Protein AF-A0A937X2Z5-F1 (afdb_monomer)

pLDDT: mean 74.49, std 19.45, range [26.5, 96.62]

Sequence (281 aa):
MKIESTHIGTYRVRYMNPPSPSRPSTETPSAAPFSRVLQNEVRTPEPLKFSVHAQKRLASRDIDLSDHEMTQLNHAVEKAAAKGVRDALVLLTAIQRRRERPAGDFRSFMSVPLKHEDILIGVMNLAHSRPGAFTPATLKQVEDIMEPLVSLIMSLRHSRGERAVSASRETTALAEERLKAVRQTIVSLNREINNPLSVVILGADLLLQLQHGLDPPTRQQIETIKANAERIAHFLKRLSRIRTVAVKDYIPGVIEMLDVENSITGDVSLPLGTGKTDRGF

Structure (mmCIF, N/CA/C/O backbone):
data_AF-A0A937X2Z5-F1
#
_entry.id   AF-A0A937X2Z5-F1
#
loop_
_atom_site.group_PDB
_atom_site.id
_atom_site.type_symbol
_atom_site.label_atom_id
_atom_site.label_alt_id
_atom_site.label_comp_id
_atom_site.label_asym_id
_atom_site.label_entity_id
_atom_site.label_seq_id
_atom_site.pdbx_PDB_ins_code
_atom_site.Cartn_x
_atom_site.Cartn_y
_atom_site.Cartn_z
_atom_site.occupancy
_atom_site.B_iso_or_equiv
_atom_site.auth_seq_id
_atom_site.auth_comp_id
_atom_site.auth_asym_id
_atom_site.auth_atom_id
_atom_site.pdbx_PDB_model_num
ATOM 1 N N . MET A 1 1 ? 102.900 2.898 37.734 1.00 36.16 1 MET A N 1
ATOM 2 C CA . MET A 1 1 ? 104.265 2.610 37.255 1.00 36.16 1 MET A CA 1
ATOM 3 C C . MET A 1 1 ? 104.165 2.268 35.776 1.00 36.16 1 MET A C 1
ATOM 5 O O . MET A 1 1 ? 103.544 1.271 35.443 1.00 36.16 1 MET A O 1
ATOM 9 N N . LYS A 1 2 ? 104.626 3.201 34.928 1.00 26.50 2 LYS A N 1
ATOM 10 C CA . LYS A 1 2 ? 105.432 3.020 33.700 1.00 26.50 2 LYS A CA 1
ATOM 11 C C . LYS A 1 2 ? 105.809 1.530 33.446 1.00 26.50 2 LYS A C 1
ATOM 13 O O . LYS A 1 2 ? 106.178 0.859 34.398 1.00 26.50 2 LYS A O 1
ATOM 18 N N . ILE A 1 3 ? 105.841 0.937 32.256 1.00 29.50 3 ILE A N 1
ATOM 19 C CA . ILE A 1 3 ? 106.235 1.401 30.921 1.00 29.50 3 ILE A CA 1
ATOM 20 C C . ILE A 1 3 ? 105.765 0.321 29.935 1.00 29.50 3 ILE A C 1
ATOM 22 O O . ILE A 1 3 ? 105.719 -0.861 30.271 1.00 29.50 3 ILE A O 1
ATOM 26 N N . GLU A 1 4 ? 105.474 0.762 28.720 1.00 33.94 4 GLU A N 1
ATOM 27 C CA . GLU A 1 4 ? 105.527 0.008 27.470 1.00 33.94 4 GLU A CA 1
ATOM 28 C C . GLU A 1 4 ? 106.724 -0.958 27.374 1.00 33.94 4 GLU A C 1
ATOM 30 O O . GLU A 1 4 ? 107.818 -0.660 27.855 1.00 33.94 4 GLU A O 1
ATOM 35 N N . SER A 1 5 ? 106.559 -2.053 26.627 1.00 31.17 5 SER A N 1
ATOM 36 C CA . SER A 1 5 ? 107.644 -2.530 25.767 1.00 31.17 5 SER A CA 1
ATOM 37 C C . SER A 1 5 ? 107.115 -3.367 24.602 1.00 31.17 5 SER A C 1
ATOM 39 O O . SER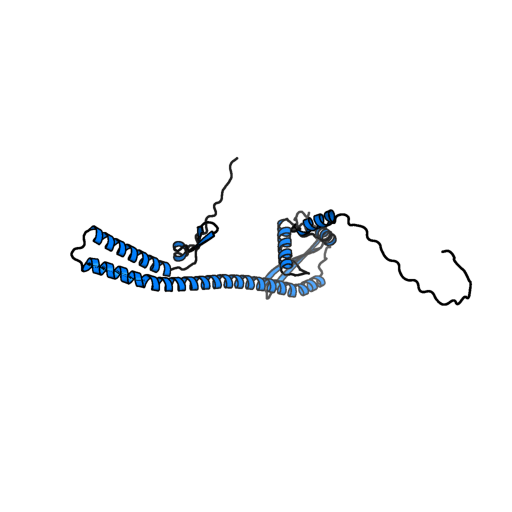 A 1 5 ? 106.616 -4.479 24.754 1.00 31.17 5 SER A O 1
ATOM 41 N N . THR A 1 6 ? 107.231 -2.747 23.435 1.00 35.22 6 THR A N 1
ATOM 42 C CA . THR A 1 6 ? 107.375 -3.253 22.068 1.00 35.22 6 THR A CA 1
ATOM 43 C C . THR A 1 6 ? 108.022 -4.641 21.955 1.00 35.22 6 THR A C 1
ATOM 45 O O . THR A 1 6 ? 108.996 -4.881 22.655 1.00 35.22 6 THR A O 1
ATOM 48 N N . HIS A 1 7 ? 107.573 -5.490 21.011 1.00 34.41 7 HIS A N 1
ATOM 49 C CA . HIS A 1 7 ? 108.426 -6.243 20.056 1.00 34.41 7 HIS A CA 1
ATOM 50 C C . HIS A 1 7 ? 107.598 -7.003 18.984 1.00 34.41 7 HIS A C 1
ATOM 52 O O . HIS A 1 7 ? 107.028 -8.060 19.217 1.00 34.41 7 HIS A O 1
ATOM 58 N N . ILE A 1 8 ? 107.507 -6.374 17.809 1.00 32.88 8 ILE A N 1
ATOM 59 C CA . ILE A 1 8 ? 107.750 -6.864 16.434 1.00 32.88 8 ILE A CA 1
ATOM 60 C C . ILE A 1 8 ? 107.543 -8.368 16.113 1.00 32.88 8 ILE A C 1
ATOM 62 O O . ILE A 1 8 ? 108.359 -9.208 16.470 1.00 32.88 8 ILE A O 1
ATOM 66 N N . GLY A 1 9 ? 106.588 -8.628 15.204 1.00 31.02 9 GLY A N 1
ATOM 67 C CA . GLY A 1 9 ? 106.864 -9.306 13.923 1.00 31.02 9 GLY A CA 1
ATOM 68 C C . GLY A 1 9 ? 106.413 -10.761 13.736 1.00 31.02 9 GLY A C 1
ATOM 69 O O . GLY A 1 9 ? 107.006 -11.680 14.281 1.00 31.02 9 GLY A O 1
ATOM 70 N N . THR A 1 10 ? 105.445 -10.986 12.839 1.00 30.38 10 THR A N 1
ATOM 71 C CA . THR A 1 10 ? 105.566 -11.856 11.641 1.00 30.38 10 THR A CA 1
ATOM 72 C C . THR A 1 10 ? 104.250 -11.846 10.852 1.00 30.38 10 THR A C 1
ATOM 74 O O . THR A 1 10 ? 103.158 -11.941 11.406 1.00 30.38 10 THR A O 1
ATOM 77 N N . TYR A 1 11 ? 104.357 -11.676 9.534 1.00 28.94 11 TYR A N 1
ATOM 78 C CA . TYR A 1 11 ? 103.233 -11.521 8.613 1.00 28.94 11 TYR A CA 1
ATOM 79 C C . TYR A 1 11 ? 102.618 -12.870 8.223 1.00 28.94 11 TYR A C 1
ATOM 81 O O . TYR A 1 11 ? 103.330 -13.804 7.854 1.00 28.94 11 TYR A O 1
ATOM 89 N N . ARG A 1 12 ? 101.283 -12.932 8.175 1.00 32.47 12 ARG A N 1
ATOM 90 C CA . ARG A 1 12 ? 100.542 -13.943 7.410 1.00 32.47 12 ARG A CA 1
ATOM 91 C C . ARG A 1 12 ? 99.283 -13.302 6.821 1.00 32.47 12 ARG A C 1
ATOM 93 O O . ARG A 1 12 ? 98.377 -12.916 7.547 1.00 32.47 12 ARG A O 1
ATOM 100 N N . VAL A 1 13 ? 99.249 -13.158 5.498 1.00 36.53 13 VAL A N 1
ATOM 101 C CA . VAL A 1 13 ? 98.095 -12.641 4.746 1.00 36.53 13 VAL A CA 1
ATOM 102 C C . VAL A 1 13 ? 97.098 -13.776 4.515 1.00 36.53 13 VAL A C 1
ATOM 104 O O . VAL A 1 13 ? 97.504 -14.805 3.982 1.00 36.53 13 VAL A O 1
ATOM 107 N N . ARG A 1 14 ? 95.809 -13.571 4.839 1.00 29.81 14 ARG A N 1
ATOM 108 C CA . ARG A 1 14 ? 94.658 -14.148 4.111 1.00 29.81 14 ARG A CA 1
ATOM 109 C C . ARG A 1 14 ? 93.341 -13.398 4.374 1.00 29.81 14 ARG A C 1
ATOM 111 O O . ARG A 1 14 ? 92.873 -13.340 5.500 1.00 29.81 14 ARG A O 1
ATOM 118 N N . TYR A 1 15 ? 92.785 -12.938 3.252 1.00 32.16 15 TYR A N 1
ATOM 119 C CA . TYR A 1 15 ? 91.398 -12.660 2.847 1.00 32.16 15 TYR A CA 1
ATOM 120 C C . TYR A 1 15 ? 90.494 -11.708 3.655 1.00 32.16 15 TYR A C 1
ATOM 122 O O . TYR A 1 15 ? 90.017 -12.002 4.744 1.00 32.16 15 TYR A O 1
ATOM 130 N N . MET A 1 16 ? 90.183 -10.590 2.984 1.00 34.00 16 MET A N 1
ATOM 131 C CA . MET A 1 16 ? 89.116 -9.624 3.254 1.00 34.00 16 MET A CA 1
ATOM 132 C C . MET A 1 16 ? 87.715 -10.222 3.070 1.00 34.00 16 MET A C 1
ATOM 134 O O . MET A 1 16 ? 87.442 -10.852 2.051 1.00 34.00 16 MET A O 1
ATOM 138 N N . ASN A 1 17 ? 86.806 -9.853 3.975 1.00 39.75 17 ASN A N 1
ATOM 139 C CA . ASN A 1 17 ? 85.412 -9.562 3.643 1.00 39.75 17 ASN A CA 1
ATOM 140 C C . ASN A 1 17 ? 84.946 -8.368 4.517 1.00 39.75 17 ASN A C 1
ATOM 142 O O . ASN A 1 17 ? 85.137 -8.432 5.734 1.00 39.75 17 ASN A O 1
ATOM 146 N N . PRO A 1 18 ? 84.421 -7.261 3.954 1.00 43.22 18 PRO A N 1
ATOM 147 C CA . PRO A 1 18 ? 84.093 -6.058 4.725 1.00 43.22 18 PRO A CA 1
ATOM 148 C C . PRO A 1 18 ? 82.676 -6.116 5.339 1.00 43.22 18 PRO A C 1
ATOM 150 O O . PRO A 1 18 ? 81.736 -6.506 4.644 1.00 43.22 18 PRO A O 1
ATOM 153 N N . PRO A 1 19 ? 82.476 -5.690 6.603 1.00 42.84 19 PRO A N 1
ATOM 154 C CA . PRO A 1 19 ? 81.147 -5.541 7.191 1.00 42.84 19 PRO A CA 1
ATOM 155 C C . PRO A 1 19 ? 80.532 -4.160 6.890 1.00 42.84 19 PRO A C 1
ATOM 157 O O . PRO A 1 19 ? 81.224 -3.145 6.821 1.00 42.84 19 PRO A O 1
ATOM 160 N N . SER A 1 20 ? 79.210 -4.140 6.709 1.00 41.56 20 SER A N 1
ATOM 161 C CA . SER A 1 20 ? 78.387 -2.966 6.382 1.00 41.56 20 SER A CA 1
ATOM 162 C C . SER A 1 20 ? 78.306 -1.927 7.516 1.00 41.56 20 SER A C 1
ATOM 164 O O . SER A 1 20 ? 78.204 -2.324 8.679 1.00 41.56 20 SER A O 1
ATOM 166 N N . PRO A 1 21 ? 78.255 -0.611 7.213 1.00 43.59 21 PRO A N 1
ATOM 167 C CA . PRO A 1 21 ? 78.055 0.420 8.224 1.00 43.59 21 PRO A CA 1
ATOM 168 C C . PRO A 1 21 ? 76.577 0.781 8.456 1.00 43.59 21 PRO A C 1
ATOM 170 O O . PRO A 1 21 ? 75.736 0.782 7.555 1.00 43.59 21 PRO A O 1
ATOM 173 N N . SER A 1 22 ? 76.320 1.106 9.718 1.00 42.16 22 SER A N 1
ATOM 174 C CA . SER A 1 22 ? 75.095 1.528 10.395 1.00 42.16 22 SER A CA 1
ATOM 175 C C . SER A 1 22 ? 74.605 2.937 10.012 1.00 42.16 22 SER A C 1
ATOM 177 O O . SER A 1 22 ? 75.373 3.795 9.582 1.00 42.16 22 SER A O 1
ATOM 179 N N . ARG A 1 23 ? 73.300 3.185 10.204 1.00 35.19 23 ARG A N 1
ATOM 180 C CA . ARG A 1 23 ? 72.594 4.440 9.879 1.00 35.19 23 ARG A CA 1
ATOM 181 C C . ARG A 1 23 ? 72.257 5.226 11.164 1.00 35.19 23 ARG A C 1
ATOM 183 O O . ARG A 1 23 ? 71.751 4.598 12.094 1.00 35.19 23 ARG A O 1
ATOM 190 N N . PRO A 1 24 ? 72.476 6.554 11.232 1.00 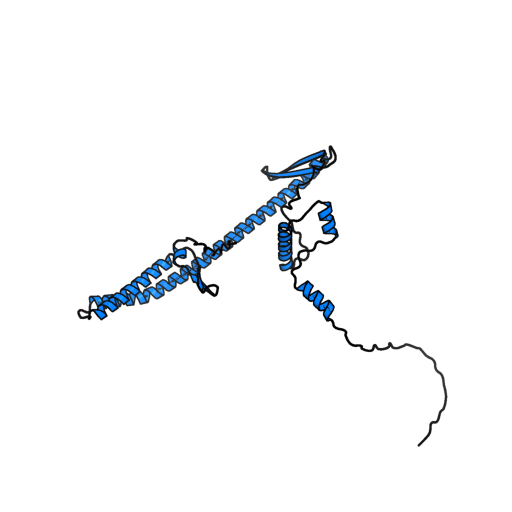37.22 24 PRO A N 1
ATOM 191 C CA . PRO A 1 24 ? 72.029 7.391 12.348 1.00 37.22 24 PRO A CA 1
ATOM 192 C C . PRO A 1 24 ? 70.612 7.956 12.123 1.00 37.22 24 PRO A C 1
ATOM 194 O O . PRO A 1 24 ? 70.183 8.160 10.986 1.00 37.22 24 PRO A O 1
ATOM 197 N N . SER A 1 25 ? 69.898 8.202 13.224 1.00 43.97 25 SER A N 1
ATOM 198 C CA . SER A 1 25 ? 68.527 8.727 13.290 1.00 43.97 25 SER A CA 1
ATOM 199 C C . SER A 1 25 ? 68.494 10.261 13.262 1.00 43.97 25 SER A C 1
ATOM 201 O O . SER A 1 25 ? 69.234 10.894 14.011 1.00 43.97 25 SER A O 1
ATOM 203 N N . THR A 1 26 ? 67.583 10.855 12.486 1.00 34.56 26 THR A N 1
ATOM 204 C CA . THR A 1 26 ? 67.180 12.270 12.600 1.00 34.56 26 THR A CA 1
ATOM 205 C C . THR A 1 26 ? 65.659 12.414 12.543 1.00 34.56 26 THR A C 1
ATOM 207 O O . THR A 1 26 ? 64.964 11.663 11.860 1.00 34.56 26 THR A O 1
ATOM 210 N N . GLU A 1 27 ? 65.173 13.363 13.342 1.00 39.69 27 GLU A N 1
ATOM 211 C CA . GLU A 1 27 ? 63.788 13.607 13.741 1.00 39.69 27 GLU A CA 1
ATOM 212 C C . GLU A 1 27 ? 62.878 14.162 12.630 1.00 39.69 27 GLU A C 1
ATOM 214 O O . GLU A 1 27 ? 63.300 14.798 11.666 1.00 39.69 27 GLU A O 1
ATOM 219 N N . THR A 1 28 ? 61.587 13.898 12.819 1.00 36.62 28 THR A N 1
ATOM 220 C CA . THR A 1 28 ? 60.448 14.095 11.920 1.00 36.62 28 THR A CA 1
ATOM 221 C C . THR A 1 28 ? 60.011 15.563 11.769 1.00 36.62 28 THR A C 1
ATOM 223 O O . THR A 1 28 ? 59.654 16.191 12.766 1.00 36.62 28 THR A O 1
ATOM 226 N N . PRO A 1 29 ? 59.840 16.088 10.539 1.00 40.69 29 PRO A N 1
ATOM 227 C CA . PRO A 1 29 ? 58.972 17.228 10.276 1.00 40.69 29 PRO A CA 1
ATOM 228 C C . PRO A 1 29 ? 57.538 16.749 9.998 1.00 40.69 29 PRO A C 1
ATOM 230 O O . PRO A 1 29 ? 57.276 16.027 9.040 1.00 40.69 29 PRO A O 1
ATOM 233 N N . SER A 1 30 ? 56.624 17.162 10.879 1.00 46.16 30 SER A N 1
ATOM 234 C CA . SER A 1 30 ? 55.169 17.312 10.721 1.00 46.16 30 SER A CA 1
ATOM 235 C C . SER A 1 30 ? 54.511 16.671 9.484 1.00 46.16 30 SER A C 1
ATOM 237 O O . SER A 1 30 ? 54.496 17.230 8.388 1.00 46.16 30 SER A O 1
ATOM 239 N N . ALA A 1 31 ? 53.811 15.558 9.713 1.00 51.31 31 ALA A N 1
ATOM 240 C CA . ALA A 1 31 ? 52.898 14.918 8.764 1.00 51.31 31 ALA A CA 1
ATOM 241 C C . ALA A 1 31 ? 51.647 15.763 8.424 1.00 51.31 31 ALA A C 1
ATOM 243 O O . ALA A 1 31 ? 50.774 15.288 7.697 1.00 51.31 31 ALA A O 1
ATOM 244 N N . ALA A 1 32 ? 51.510 16.990 8.945 1.00 57.06 32 ALA A N 1
ATOM 245 C CA . ALA A 1 32 ? 50.279 17.779 8.887 1.00 57.06 32 ALA A CA 1
ATOM 246 C C . ALA A 1 32 ? 49.832 18.303 7.501 1.00 57.06 32 ALA A C 1
ATOM 248 O O . ALA A 1 32 ? 48.624 18.471 7.343 1.00 57.06 32 ALA A O 1
ATOM 249 N N . PRO A 1 33 ? 50.684 18.574 6.487 1.00 63.12 33 PRO A N 1
ATOM 250 C CA . PRO A 1 33 ? 50.178 19.121 5.225 1.00 63.12 33 PRO A CA 1
ATOM 251 C C . PRO A 1 33 ? 49.530 18.041 4.347 1.00 63.12 33 PRO A C 1
ATOM 253 O O . PRO A 1 33 ? 48.432 18.246 3.843 1.00 63.12 33 PRO A O 1
ATOM 256 N N . PHE A 1 34 ? 50.147 16.861 4.225 1.00 54.03 34 PHE A N 1
ATOM 257 C CA . PHE A 1 34 ? 49.605 15.772 3.406 1.00 54.03 34 PHE A CA 1
ATOM 258 C C . PHE A 1 34 ? 48.412 15.082 4.070 1.00 54.03 34 PHE A C 1
ATOM 260 O O . PHE A 1 34 ? 47.419 14.801 3.407 1.00 54.03 34 PHE A O 1
ATOM 267 N N . SER A 1 35 ? 48.473 14.855 5.387 1.00 61.53 35 SER A N 1
ATOM 268 C CA . SER A 1 35 ? 47.353 14.236 6.100 1.00 61.53 35 SER A CA 1
ATOM 269 C C . SER A 1 35 ? 46.121 15.137 6.112 1.00 61.53 35 SER A C 1
ATOM 271 O O . SER A 1 35 ? 45.033 14.613 5.938 1.00 61.53 35 SER A O 1
ATOM 273 N N . ARG A 1 36 ? 46.256 16.471 6.185 1.00 58.47 36 ARG A N 1
ATOM 274 C CA . ARG A 1 36 ? 45.112 17.393 6.041 1.00 58.47 36 ARG A CA 1
ATOM 275 C C . ARG A 1 36 ? 44.532 17.426 4.627 1.00 58.47 36 ARG A C 1
ATOM 277 O O . ARG A 1 36 ? 43.315 17.457 4.493 1.00 58.47 36 ARG A O 1
ATOM 284 N N . VAL A 1 37 ? 45.372 17.382 3.590 1.00 63.69 37 VAL A N 1
ATOM 285 C CA . VAL A 1 37 ? 44.907 17.299 2.193 1.00 63.69 37 VAL A CA 1
ATOM 286 C C . VAL A 1 37 ? 44.177 15.975 1.949 1.00 63.69 37 VAL A C 1
ATOM 288 O O . VAL A 1 37 ? 43.059 15.977 1.454 1.00 63.69 37 VAL A O 1
ATOM 291 N N . LEU A 1 38 ? 44.734 14.856 2.416 1.00 60.53 38 LEU A N 1
ATOM 292 C CA . LEU A 1 38 ? 44.106 13.538 2.321 1.00 60.53 38 LEU A CA 1
ATOM 293 C C . LEU A 1 38 ? 42.792 13.457 3.119 1.00 60.53 38 LEU A C 1
ATOM 295 O O . LEU A 1 38 ? 41.828 12.855 2.662 1.00 60.53 38 LEU A O 1
ATOM 299 N N . GLN A 1 39 ? 42.724 14.070 4.303 1.00 61.34 39 GLN A N 1
ATOM 300 C CA . GLN A 1 39 ? 41.512 14.059 5.130 1.00 61.34 39 GLN A CA 1
ATOM 301 C C . GLN A 1 39 ? 40.397 14.939 4.555 1.00 61.34 39 GLN A C 1
ATOM 303 O O . GLN A 1 39 ? 39.227 14.644 4.788 1.00 61.34 39 GLN A O 1
ATOM 308 N N . ASN A 1 40 ? 40.748 15.977 3.791 1.00 55.94 40 ASN A N 1
ATOM 309 C CA . ASN A 1 40 ? 39.794 16.790 3.039 1.00 55.94 40 ASN A CA 1
ATOM 310 C C . ASN A 1 40 ? 39.291 16.060 1.776 1.00 55.94 40 ASN A C 1
ATOM 312 O O . ASN A 1 40 ? 38.091 16.109 1.499 1.00 55.94 40 ASN A O 1
ATOM 316 N N . GLU A 1 41 ? 40.155 15.305 1.087 1.00 57.72 41 GLU A N 1
ATOM 317 C CA . GLU A 1 41 ? 39.786 14.513 -0.102 1.00 57.72 41 GLU A CA 1
ATOM 318 C C . GLU A 1 41 ? 38.951 13.263 0.243 1.00 57.72 41 GLU A C 1
ATOM 320 O O . GLU A 1 41 ? 38.100 12.839 -0.526 1.00 57.72 41 GLU A O 1
ATOM 325 N N . VAL A 1 42 ? 39.157 12.668 1.425 1.00 56.62 42 VAL A N 1
ATOM 326 C CA . VAL A 1 42 ? 38.427 11.462 1.877 1.00 56.62 42 VAL A CA 1
ATOM 327 C C . VAL A 1 42 ? 37.041 11.790 2.457 1.00 56.62 42 VAL A C 1
ATOM 329 O O . VAL A 1 42 ? 36.185 10.913 2.550 1.00 56.62 42 VAL A O 1
ATOM 332 N N . ARG A 1 43 ? 36.801 13.039 2.878 1.00 48.28 43 ARG A N 1
ATOM 333 C CA . ARG A 1 43 ? 35.554 13.458 3.552 1.00 48.28 43 ARG A CA 1
ATOM 334 C C . ARG A 1 43 ? 34.531 14.122 2.639 1.00 48.28 43 ARG A C 1
ATOM 336 O O . ARG A 1 43 ? 33.398 14.330 3.069 1.00 48.28 43 ARG A O 1
ATOM 343 N N . THR A 1 44 ? 34.905 14.460 1.412 1.00 50.62 44 THR A N 1
ATOM 344 C CA . THR A 1 44 ? 33.977 15.007 0.426 1.00 50.62 44 THR A CA 1
ATOM 345 C C . THR A 1 44 ? 33.489 13.864 -0.467 1.00 50.62 44 THR A C 1
ATOM 347 O O . THR A 1 44 ? 34.317 13.150 -1.027 1.00 50.62 44 THR A O 1
ATOM 350 N N . PRO A 1 45 ? 32.170 13.616 -0.590 1.00 54.16 45 PRO A N 1
ATOM 351 C CA . PRO A 1 45 ? 31.665 12.750 -1.647 1.00 54.16 45 PRO A CA 1
ATOM 352 C C . PRO A 1 45 ? 31.997 13.438 -2.969 1.00 54.16 45 PRO A C 1
ATOM 354 O O . PRO A 1 45 ? 31.336 14.395 -3.373 1.00 54.16 45 PRO A O 1
ATOM 357 N N . GLU A 1 46 ? 33.113 13.039 -3.575 1.00 60.09 46 GLU A N 1
ATOM 358 C CA . GLU A 1 46 ? 33.559 13.674 -4.800 1.00 60.09 46 GLU A CA 1
ATOM 359 C C . GLU A 1 46 ? 32.548 13.380 -5.909 1.00 60.09 46 GLU A C 1
ATOM 361 O O . GLU A 1 46 ? 32.190 12.216 -6.122 1.00 60.09 46 GLU A O 1
ATOM 366 N N . PRO A 1 47 ? 32.101 14.406 -6.652 1.00 65.38 47 PRO A N 1
ATOM 367 C CA . PRO A 1 47 ? 31.330 14.169 -7.859 1.00 65.38 47 PRO A CA 1
ATOM 368 C C . PRO A 1 47 ? 32.152 13.283 -8.799 1.00 65.38 47 PRO A C 1
ATOM 370 O O . PRO A 1 47 ? 33.370 13.448 -8.908 1.00 65.38 47 PRO A O 1
ATOM 373 N N . LEU A 1 48 ? 31.498 12.341 -9.480 1.00 78.81 48 LEU A N 1
ATOM 374 C CA . LEU A 1 48 ? 32.150 11.408 -10.394 1.00 78.81 48 LEU A CA 1
ATOM 375 C C . LEU A 1 48 ? 33.048 12.151 -11.388 1.00 78.81 48 LEU A C 1
ATOM 377 O O . LEU A 1 48 ? 32.588 12.929 -12.226 1.00 78.81 48 LEU A O 1
ATOM 381 N N . LYS A 1 49 ? 34.351 11.871 -11.319 1.00 82.00 49 LYS A N 1
ATOM 382 C CA . LYS A 1 49 ? 35.350 12.439 -12.224 1.00 82.00 49 LYS A CA 1
ATOM 383 C C . LYS A 1 49 ? 35.564 11.511 -13.414 1.00 82.00 49 LYS A C 1
ATOM 385 O O . LYS A 1 49 ? 35.903 10.338 -13.271 1.00 82.00 49 LYS A O 1
ATOM 390 N N . PHE A 1 50 ? 35.419 12.053 -14.618 1.00 85.19 50 PHE A N 1
ATOM 391 C CA . PHE A 1 50 ? 35.789 11.347 -15.838 1.00 85.19 50 PHE A CA 1
ATOM 392 C C . PHE A 1 50 ? 37.297 11.420 -16.072 1.00 85.19 50 PHE A C 1
ATOM 394 O O . PHE A 1 50 ? 37.922 12.459 -15.868 1.00 85.19 50 PHE A O 1
ATOM 401 N N . SER A 1 51 ? 37.880 10.338 -16.587 1.00 87.75 51 SER A N 1
ATOM 402 C CA . SER A 1 51 ? 39.259 10.385 -17.072 1.00 87.75 51 SER A CA 1
ATOM 403 C C . SER A 1 51 ? 39.393 11.343 -18.258 1.00 87.75 51 SER A C 1
ATOM 405 O O . SER A 1 51 ? 38.451 11.539 -19.030 1.00 87.75 51 SER A O 1
ATOM 407 N N . VAL A 1 52 ? 40.596 11.876 -18.471 1.00 83.00 52 VAL A N 1
ATOM 408 C CA . VAL A 1 52 ? 40.898 12.788 -19.590 1.00 83.00 52 VAL A CA 1
ATOM 409 C C . VAL A 1 52 ? 40.511 12.178 -20.945 1.00 83.00 52 VAL A C 1
ATOM 411 O O . VAL A 1 52 ? 39.971 12.856 -21.819 1.00 83.00 52 VAL A O 1
ATOM 414 N N . HIS A 1 53 ? 40.732 10.872 -21.131 1.00 84.00 53 HIS A N 1
ATOM 415 C CA . HIS A 1 53 ? 40.318 10.168 -22.347 1.00 84.00 53 HIS A CA 1
ATOM 416 C C . HIS A 1 53 ? 38.796 10.057 -22.470 1.00 84.00 53 HIS A C 1
ATOM 418 O O . HIS A 1 53 ? 38.267 10.180 -23.573 1.00 84.00 53 HIS A O 1
ATOM 424 N N . ALA A 1 54 ? 38.080 9.833 -21.365 1.00 84.44 54 ALA A N 1
ATOM 425 C CA . ALA A 1 54 ? 36.623 9.801 -21.370 1.00 84.44 54 ALA A CA 1
ATOM 426 C C . ALA A 1 54 ? 36.037 11.180 -21.703 1.00 84.44 54 ALA A C 1
ATOM 428 O O . ALA A 1 54 ? 35.181 11.258 -22.578 1.00 84.44 54 ALA A O 1
ATOM 429 N N . GLN A 1 55 ? 36.568 12.257 -21.121 1.00 85.62 55 GLN A N 1
ATOM 430 C CA . GLN A 1 55 ? 36.156 13.631 -21.431 1.00 85.62 55 GLN A CA 1
ATOM 431 C C . GLN A 1 55 ? 36.379 13.979 -22.907 1.00 85.62 55 GLN A C 1
ATOM 433 O O . GLN A 1 55 ? 35.459 14.442 -23.575 1.00 85.62 55 GLN A O 1
ATOM 438 N N . LYS A 1 56 ? 37.557 13.663 -23.469 1.00 82.62 56 LYS A N 1
ATOM 439 C CA . LYS A 1 56 ? 37.823 13.851 -24.910 1.00 82.62 56 LYS A CA 1
ATOM 440 C C . LYS A 1 56 ? 36.865 13.045 -25.797 1.00 82.62 56 LYS A C 1
ATOM 442 O O . LYS A 1 56 ? 36.452 13.518 -26.856 1.00 82.62 56 LYS A O 1
ATOM 447 N N . ARG A 1 57 ? 36.488 11.830 -25.385 1.00 85.12 57 ARG A N 1
ATOM 448 C CA . ARG A 1 57 ? 35.510 10.997 -26.111 1.00 85.12 57 ARG A CA 1
ATOM 449 C C . ARG A 1 57 ? 34.085 11.540 -26.024 1.00 85.12 57 ARG A C 1
ATOM 451 O O . ARG A 1 57 ? 33.363 11.441 -27.010 1.00 85.12 57 ARG A O 1
ATOM 458 N N . LEU A 1 58 ? 33.687 12.091 -24.879 1.00 84.38 58 LEU A N 1
ATOM 459 C CA . LEU A 1 58 ? 32.392 12.756 -24.714 1.00 84.38 58 LEU A CA 1
ATOM 460 C C . LEU A 1 58 ? 32.327 14.007 -25.600 1.00 84.38 58 LEU A C 1
ATOM 462 O O . LEU A 1 58 ? 31.415 14.122 -26.416 1.00 84.38 58 LEU A O 1
ATOM 466 N N . ALA A 1 59 ? 33.364 14.849 -25.543 1.00 81.00 59 ALA A N 1
ATOM 467 C CA . ALA A 1 59 ? 33.474 16.064 -26.347 1.00 81.00 59 ALA A CA 1
ATOM 468 C C . ALA A 1 59 ? 33.478 15.779 -27.859 1.00 81.00 59 ALA A C 1
ATOM 470 O O . ALA A 1 59 ? 32.691 16.357 -28.596 1.00 81.00 59 ALA A O 1
ATOM 471 N N . SER A 1 60 ? 34.290 14.827 -28.336 1.00 80.38 60 SER A N 1
ATOM 472 C CA . SER A 1 60 ? 34.331 14.456 -29.768 1.00 80.38 60 SER A CA 1
ATOM 473 C C . SER A 1 60 ? 33.038 13.829 -30.304 1.00 80.38 60 SER A C 1
ATOM 475 O O . SER A 1 60 ? 32.887 13.675 -31.515 1.00 80.38 60 SER A O 1
ATOM 477 N N . ARG A 1 61 ? 32.108 13.438 -29.425 1.00 82.12 61 ARG A N 1
ATOM 478 C CA . ARG A 1 61 ? 30.803 12.872 -29.793 1.00 82.12 61 ARG A CA 1
ATOM 479 C C . ARG A 1 61 ? 29.640 13.845 -29.573 1.00 82.12 61 ARG A C 1
ATOM 481 O O . ARG A 1 61 ? 28.493 13.417 -29.748 1.00 82.12 61 ARG A O 1
ATOM 488 N N . ASP A 1 62 ? 29.930 15.101 -29.223 1.00 71.38 62 ASP A N 1
ATOM 489 C CA . ASP A 1 62 ? 28.968 16.132 -28.807 1.00 71.38 62 ASP A CA 1
ATOM 490 C C . ASP A 1 62 ? 28.025 15.635 -27.701 1.00 71.38 62 ASP A C 1
ATOM 492 O O . ASP A 1 62 ? 26.803 15.794 -27.774 1.00 71.38 62 ASP A O 1
ATOM 496 N N . ILE A 1 63 ? 28.578 14.923 -26.719 1.00 80.56 63 ILE A N 1
ATOM 497 C CA . ILE A 1 63 ? 27.825 14.457 -25.558 1.00 80.56 63 ILE A CA 1
ATOM 498 C C . ILE A 1 63 ? 28.072 15.460 -24.441 1.00 80.56 63 ILE A C 1
ATOM 500 O O . ILE A 1 63 ? 29.122 15.423 -23.800 1.00 80.56 63 ILE A O 1
ATOM 504 N N . ASP A 1 64 ? 27.096 16.337 -24.243 1.00 77.62 64 ASP A N 1
ATOM 505 C CA . ASP A 1 64 ? 27.022 17.206 -23.078 1.00 77.62 64 ASP A CA 1
ATOM 506 C C . ASP A 1 64 ? 26.093 16.553 -22.052 1.00 77.62 64 ASP A C 1
ATOM 508 O O . ASP A 1 64 ? 25.021 16.065 -22.418 1.00 77.62 64 ASP A O 1
ATOM 512 N N . LEU A 1 65 ? 26.546 16.460 -20.804 1.00 80.62 65 LEU A N 1
ATOM 513 C CA . LEU A 1 65 ? 25.795 15.829 -19.722 1.00 80.62 65 LEU A CA 1
ATOM 514 C C . LEU A 1 65 ? 25.176 16.937 -18.880 1.00 80.62 65 LEU A C 1
ATOM 516 O O . LEU A 1 65 ? 25.890 17.679 -18.211 1.00 80.62 65 LEU A O 1
ATOM 520 N N . SER A 1 66 ? 23.851 17.025 -18.897 1.00 82.50 66 SER A N 1
ATOM 521 C CA . SER A 1 66 ? 23.106 17.903 -17.997 1.00 82.50 66 SER A CA 1
ATOM 522 C C . SER A 1 66 ? 23.348 17.533 -16.531 1.00 82.50 66 SER A C 1
ATOM 524 O O . SER A 1 66 ? 23.669 16.386 -16.201 1.00 82.50 66 SER A O 1
ATOM 526 N N . ASP A 1 67 ? 23.097 18.477 -15.625 1.00 82.62 67 ASP A N 1
ATOM 527 C CA . ASP A 1 67 ? 23.228 18.251 -14.179 1.00 82.62 67 ASP A CA 1
ATOM 528 C C . ASP A 1 67 ? 22.390 17.057 -13.695 1.00 82.62 67 ASP A C 1
ATOM 530 O O . ASP A 1 67 ? 22.810 16.282 -12.833 1.00 82.62 67 ASP A O 1
ATOM 534 N N . HIS A 1 68 ? 21.216 16.854 -14.297 1.00 81.00 68 HIS A N 1
ATOM 535 C CA . HIS A 1 68 ? 20.355 15.717 -13.996 1.00 81.00 68 HIS A CA 1
ATOM 536 C C . HIS A 1 68 ? 20.980 14.382 -14.434 1.00 81.00 68 HIS A C 1
ATOM 538 O O . HIS A 1 68 ? 20.978 13.418 -13.668 1.00 81.00 68 HIS A O 1
ATOM 544 N N . GLU A 1 69 ? 21.558 14.310 -15.636 1.00 84.25 69 GLU A N 1
ATOM 545 C CA . GLU A 1 69 ? 22.249 13.106 -16.123 1.00 84.25 69 GLU A CA 1
ATOM 546 C C . GLU A 1 69 ? 23.504 12.808 -15.296 1.00 84.25 69 GLU A C 1
ATOM 548 O O . GLU A 1 69 ? 23.762 11.647 -14.966 1.00 84.25 69 GLU A O 1
ATOM 553 N N . MET A 1 70 ? 24.238 13.849 -14.891 1.00 86.56 70 MET A N 1
ATOM 554 C CA . MET A 1 70 ? 25.378 13.721 -13.984 1.00 86.56 70 MET A CA 1
ATOM 555 C C . MET A 1 70 ? 24.947 13.162 -12.623 1.00 86.56 70 MET A C 1
ATOM 557 O O . MET A 1 70 ? 25.570 12.242 -12.096 1.00 86.56 70 MET A O 1
ATOM 561 N N . THR A 1 71 ? 23.832 13.658 -12.084 1.00 85.69 71 THR A N 1
ATOM 562 C CA . THR A 1 71 ? 23.262 13.183 -10.815 1.00 85.69 71 THR A CA 1
ATOM 563 C C . THR A 1 71 ? 22.851 11.712 -10.895 1.00 85.69 71 THR A C 1
ATOM 565 O O . THR A 1 71 ? 23.159 10.926 -9.997 1.00 85.69 71 THR A O 1
ATOM 568 N N . GLN A 1 72 ? 22.204 11.299 -11.989 1.00 84.62 72 GLN A N 1
ATOM 569 C CA . GLN A 1 72 ? 21.838 9.895 -12.200 1.00 84.62 72 GLN A CA 1
ATOM 570 C C . GLN A 1 72 ? 23.062 8.980 -12.290 1.00 84.62 72 GLN A C 1
ATOM 572 O O . GLN A 1 72 ? 23.048 7.873 -11.746 1.00 84.62 72 GLN A O 1
ATOM 577 N N . LEU A 1 73 ? 24.116 9.437 -12.966 1.00 87.38 73 LEU A N 1
ATOM 578 C CA . LEU A 1 73 ? 25.352 8.685 -13.117 1.00 87.38 73 LEU A CA 1
ATOM 579 C C . LEU A 1 73 ? 26.080 8.530 -11.772 1.00 87.38 73 LEU A C 1
ATOM 581 O O . LEU A 1 73 ? 26.466 7.412 -11.432 1.00 87.38 73 LEU A O 1
ATOM 585 N N . ASN A 1 74 ? 26.178 9.605 -10.980 1.00 86.75 74 ASN A N 1
ATOM 586 C CA . ASN A 1 74 ? 26.718 9.576 -9.615 1.00 86.75 74 ASN A CA 1
ATOM 587 C C . ASN A 1 74 ? 25.996 8.534 -8.757 1.00 86.75 74 ASN A C 1
ATOM 589 O O . ASN A 1 74 ? 26.621 7.613 -8.236 1.00 86.75 74 ASN A O 1
ATOM 593 N N . HIS A 1 75 ? 24.665 8.608 -8.698 1.00 85.38 75 HIS A N 1
ATOM 594 C CA . HIS A 1 75 ? 23.865 7.694 -7.886 1.00 85.38 75 HIS A CA 1
ATOM 595 C C . HIS A 1 75 ? 23.988 6.228 -8.347 1.00 85.38 75 HIS A C 1
ATOM 597 O O . HIS A 1 75 ? 24.024 5.302 -7.532 1.00 85.38 75 HIS A O 1
ATOM 603 N N . ALA A 1 76 ? 24.072 5.980 -9.659 1.00 84.00 76 ALA A N 1
ATOM 604 C CA . ALA A 1 76 ? 24.277 4.635 -10.192 1.00 84.00 76 ALA A CA 1
ATOM 605 C C . ALA A 1 76 ? 25.649 4.056 -9.803 1.00 84.00 76 ALA A C 1
ATOM 607 O O . ALA A 1 76 ? 25.734 2.875 -9.454 1.00 84.00 76 ALA A O 1
ATOM 608 N N . VAL A 1 77 ? 26.701 4.881 -9.835 1.00 84.94 77 VAL A N 1
ATOM 609 C CA . VAL A 1 77 ? 28.060 4.488 -9.442 1.00 84.94 77 VAL A CA 1
ATOM 610 C C . VAL A 1 77 ? 28.157 4.276 -7.933 1.00 84.94 77 VAL A C 1
ATOM 612 O O . VAL A 1 77 ? 28.662 3.239 -7.512 1.00 84.94 77 VAL A O 1
ATOM 615 N N . GLU A 1 78 ? 27.605 5.173 -7.116 1.00 84.81 78 GLU A N 1
ATOM 616 C CA . GLU A 1 78 ? 27.561 5.018 -5.655 1.00 84.81 78 GLU A CA 1
ATOM 617 C C . GLU A 1 78 ? 26.858 3.725 -5.245 1.00 84.81 78 GLU A C 1
ATOM 619 O O . GLU A 1 78 ? 27.363 2.959 -4.426 1.00 84.81 78 GLU A O 1
ATOM 624 N N . LYS A 1 79 ? 25.719 3.416 -5.872 1.00 83.06 79 LYS A N 1
ATOM 625 C CA . LYS A 1 79 ? 24.983 2.177 -5.606 1.00 83.06 79 LYS A CA 1
ATOM 626 C C . LYS A 1 79 ? 25.771 0.924 -5.998 1.00 83.06 79 LYS A C 1
ATOM 628 O O . LYS A 1 79 ? 25.614 -0.114 -5.354 1.00 83.06 79 LYS A O 1
ATOM 633 N N . ALA A 1 80 ? 26.588 0.991 -7.050 1.00 81.50 80 ALA A N 1
ATOM 634 C CA . ALA A 1 80 ? 27.481 -0.099 -7.438 1.00 81.50 80 ALA A CA 1
ATOM 635 C C . ALA A 1 80 ? 28.664 -0.233 -6.459 1.00 81.50 80 ALA A C 1
ATOM 637 O O . ALA A 1 80 ? 28.976 -1.343 -6.022 1.00 81.50 80 ALA A O 1
ATOM 638 N N . ALA A 1 81 ? 29.253 0.891 -6.043 1.00 79.62 81 ALA A N 1
ATOM 639 C CA . ALA A 1 81 ? 30.358 0.949 -5.090 1.00 79.62 81 ALA A CA 1
ATOM 640 C C . ALA A 1 81 ? 29.951 0.461 -3.689 1.00 79.62 81 ALA A C 1
ATOM 642 O O . ALA A 1 81 ? 30.665 -0.341 -3.092 1.00 79.62 81 ALA A O 1
ATOM 643 N N . ALA A 1 82 ? 28.765 0.842 -3.200 1.00 80.81 82 ALA A N 1
ATOM 644 C CA . ALA A 1 82 ? 28.199 0.352 -1.938 1.00 80.81 82 ALA A CA 1
ATOM 645 C C . ALA A 1 82 ? 27.994 -1.175 -1.928 1.00 80.81 82 ALA A C 1
ATOM 647 O O . ALA A 1 82 ? 27.948 -1.798 -0.871 1.00 80.81 82 ALA A O 1
ATOM 648 N N . LYS A 1 83 ? 27.895 -1.791 -3.112 1.00 81.94 83 LYS A N 1
ATOM 649 C CA . LYS A 1 83 ? 27.830 -3.247 -3.299 1.00 81.94 83 LYS A CA 1
ATOM 650 C C . LYS A 1 83 ? 29.197 -3.890 -3.561 1.00 81.94 83 LYS A C 1
ATOM 652 O O . LYS A 1 83 ? 29.253 -5.077 -3.866 1.00 81.94 83 LYS A O 1
ATOM 657 N N . GLY A 1 84 ? 30.287 -3.127 -3.465 1.00 81.31 84 GLY A N 1
ATOM 658 C CA . GLY A 1 84 ? 31.657 -3.605 -3.664 1.00 81.31 84 GLY A CA 1
ATOM 659 C C . GLY A 1 84 ? 32.020 -3.926 -5.117 1.00 81.31 84 GLY A C 1
ATOM 660 O O . GLY A 1 84 ? 33.015 -4.611 -5.356 1.00 81.31 84 GLY A O 1
ATOM 661 N N . VAL A 1 85 ? 31.232 -3.467 -6.096 1.00 85.19 85 VAL A N 1
ATOM 662 C CA . VAL A 1 85 ? 31.501 -3.709 -7.520 1.00 85.19 85 VAL A CA 1
ATOM 663 C C . VAL A 1 85 ? 32.679 -2.842 -7.966 1.00 85.19 85 VAL A C 1
ATOM 665 O O . VAL A 1 85 ? 32.624 -1.621 -7.853 1.00 85.19 85 VAL A O 1
ATOM 668 N N . ARG A 1 86 ? 33.743 -3.476 -8.478 1.00 70.25 86 ARG A N 1
ATOM 669 C CA . ARG A 1 86 ? 34.966 -2.787 -8.930 1.00 70.25 86 ARG A CA 1
ATOM 670 C C . ARG A 1 86 ? 34.860 -2.247 -10.358 1.00 70.25 86 ARG A C 1
ATOM 672 O O . ARG A 1 86 ? 35.291 -1.128 -10.601 1.00 70.25 86 ARG A O 1
ATOM 679 N N . ASP A 1 87 ? 34.228 -3.005 -11.254 1.00 76.06 87 ASP A N 1
ATOM 680 C CA . ASP A 1 87 ? 33.991 -2.624 -12.650 1.00 76.06 87 ASP A CA 1
ATOM 681 C C . ASP A 1 87 ? 32.485 -2.638 -12.941 1.00 76.06 87 ASP A C 1
ATOM 683 O O . ASP A 1 87 ? 31.850 -3.694 -12.936 1.00 76.06 87 ASP A O 1
ATOM 687 N N . A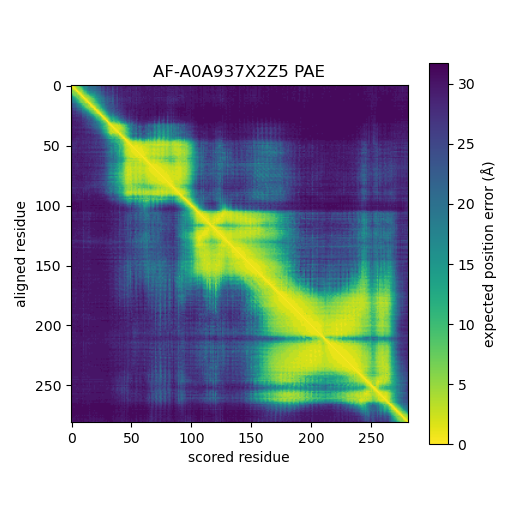LA A 1 88 ? 31.893 -1.464 -13.174 1.00 75.31 88 ALA A N 1
ATOM 688 C CA . ALA A 1 88 ? 30.457 -1.314 -13.411 1.00 75.31 88 ALA A CA 1
ATOM 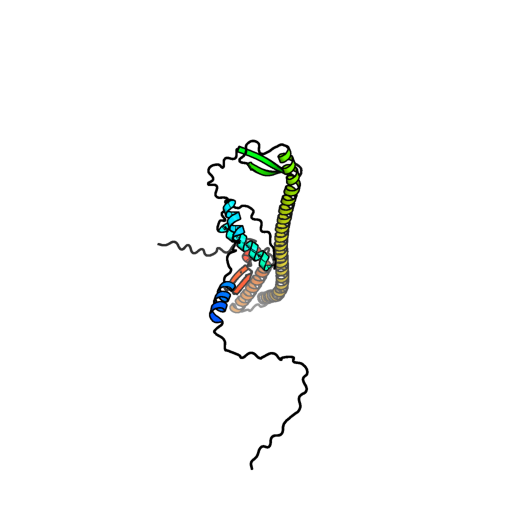689 C C . ALA A 1 88 ? 30.175 -0.700 -14.791 1.00 75.31 88 ALA A C 1
ATOM 691 O O . ALA A 1 88 ? 30.682 0.370 -15.126 1.00 75.31 88 ALA A O 1
ATOM 692 N N . LEU A 1 89 ? 29.312 -1.352 -15.579 1.00 78.62 89 LEU A N 1
ATOM 693 C CA . LEU A 1 89 ? 28.741 -0.771 -16.795 1.00 78.62 89 LEU A CA 1
ATOM 694 C C . LEU A 1 89 ? 27.452 -0.024 -16.439 1.00 78.62 89 LEU A C 1
ATOM 696 O O . LEU A 1 89 ? 26.450 -0.643 -16.080 1.00 78.62 89 LEU A O 1
ATOM 700 N N . VAL A 1 90 ? 27.464 1.303 -16.571 1.00 78.62 90 VAL A N 1
ATOM 701 C CA . VAL A 1 90 ? 26.278 2.143 -16.362 1.00 78.62 90 VAL A CA 1
ATOM 702 C C . VAL A 1 90 ? 25.685 2.539 -17.712 1.00 78.62 90 VAL A C 1
ATOM 704 O O . VAL A 1 90 ? 26.369 3.115 -18.555 1.00 78.62 90 VAL A O 1
ATOM 707 N N . LEU A 1 91 ? 24.404 2.221 -17.918 1.00 77.75 91 LEU A N 1
ATOM 708 C CA . LEU A 1 91 ? 23.683 2.485 -19.164 1.00 77.75 91 LEU A CA 1
ATOM 709 C C . LEU A 1 91 ? 22.611 3.558 -18.931 1.00 77.75 91 LEU A C 1
ATOM 711 O O . LEU A 1 91 ? 21.604 3.308 -18.269 1.00 77.75 91 LEU A O 1
ATOM 715 N N . LEU A 1 92 ? 22.848 4.753 -19.471 1.00 76.81 92 LEU A N 1
ATOM 716 C CA . LEU A 1 92 ? 21.914 5.883 -19.451 1.00 76.81 92 LEU A CA 1
ATOM 717 C C . LEU A 1 92 ? 20.919 5.753 -20.612 1.00 76.81 92 LEU A C 1
ATOM 719 O O . LEU A 1 92 ? 21.311 5.529 -21.755 1.00 76.81 92 LEU A O 1
ATOM 723 N N . THR A 1 93 ? 19.624 5.877 -20.322 1.00 67.31 93 THR A N 1
ATOM 724 C CA . THR A 1 93 ? 18.546 5.590 -21.286 1.00 67.31 93 THR A CA 1
ATOM 725 C C . THR A 1 93 ? 18.240 6.735 -22.248 1.00 67.31 93 THR A C 1
ATOM 727 O O . THR A 1 93 ? 17.676 6.488 -23.310 1.00 67.31 93 THR A O 1
ATOM 730 N N . ALA A 1 94 ? 18.609 7.970 -21.913 1.00 62.97 94 ALA A N 1
ATOM 731 C CA . ALA A 1 94 ? 18.485 9.114 -22.806 1.00 62.97 94 ALA A CA 1
ATOM 732 C C . ALA A 1 94 ? 19.465 10.195 -22.357 1.00 62.97 94 ALA A C 1
ATOM 734 O O . ALA A 1 94 ? 19.290 10.748 -21.279 1.00 62.97 94 ALA A O 1
ATOM 735 N N . ILE A 1 95 ? 20.482 10.465 -23.177 1.00 66.25 95 ILE A N 1
ATOM 736 C CA . ILE A 1 95 ? 21.303 11.663 -23.017 1.00 66.25 95 ILE A CA 1
ATOM 737 C C . ILE A 1 95 ? 20.765 12.692 -24.009 1.00 66.25 95 ILE A C 1
ATOM 739 O O . ILE A 1 95 ? 20.736 12.417 -25.218 1.00 66.25 95 ILE A O 1
ATOM 743 N N . GLN A 1 96 ? 20.277 13.830 -23.527 1.00 57.75 96 GLN A N 1
ATOM 744 C CA . GLN A 1 96 ? 19.739 14.888 -24.378 1.00 57.75 96 GLN A CA 1
ATOM 745 C C . GLN A 1 96 ? 20.888 15.586 -25.104 1.00 57.75 96 GLN A C 1
ATOM 747 O O . GLN A 1 96 ? 21.449 16.569 -24.636 1.00 57.75 96 GLN A O 1
ATOM 752 N N . ARG A 1 97 ? 21.242 15.100 -26.299 1.00 58.91 97 ARG A N 1
ATOM 753 C CA . ARG A 1 97 ? 22.149 15.851 -27.177 1.00 58.91 97 ARG A CA 1
ATOM 754 C C . ARG A 1 97 ? 21.511 17.205 -27.473 1.00 58.91 97 ARG A C 1
ATOM 756 O O . ARG A 1 97 ? 20.421 17.232 -28.052 1.00 58.91 97 ARG A O 1
ATOM 763 N N . ARG A 1 98 ? 22.187 18.304 -27.116 1.00 53.41 98 ARG A N 1
ATOM 764 C CA . ARG A 1 98 ? 21.797 19.672 -27.487 1.00 53.41 98 ARG A CA 1
ATOM 765 C C . ARG A 1 98 ? 21.560 19.694 -29.001 1.00 53.41 98 ARG A C 1
ATOM 767 O O . ARG A 1 98 ? 22.491 19.582 -29.793 1.00 53.41 98 ARG A O 1
ATOM 774 N N . ARG A 1 99 ? 20.291 19.745 -29.417 1.00 48.50 99 ARG A N 1
ATOM 775 C CA . ARG A 1 99 ? 19.850 19.673 -30.824 1.00 48.50 99 ARG A CA 1
ATOM 776 C C . ARG A 1 99 ? 20.067 20.991 -31.579 1.00 48.50 99 ARG A C 1
ATOM 778 O O . ARG A 1 99 ? 19.349 21.283 -32.523 1.00 48.50 99 ARG A O 1
ATOM 785 N N . GLU A 1 100 ? 21.090 21.759 -31.227 1.00 47.03 100 GLU A N 1
ATOM 786 C CA . GLU A 1 100 ? 21.582 22.857 -32.063 1.00 47.03 100 GLU A CA 1
ATOM 787 C C . GLU A 1 100 ? 22.695 22.322 -32.966 1.00 47.03 100 GLU A C 1
ATOM 789 O O . GLU A 1 100 ? 23.849 22.731 -32.903 1.00 47.03 100 GLU A O 1
ATOM 794 N N . ARG A 1 101 ? 22.350 21.341 -33.803 1.00 49.16 101 ARG A N 1
ATOM 795 C CA . ARG A 1 101 ? 23.134 21.069 -35.005 1.00 49.16 101 ARG A CA 1
ATOM 796 C C . ARG A 1 101 ? 22.456 21.852 -36.129 1.00 49.16 101 ARG A C 1
ATOM 798 O O . ARG A 1 101 ? 21.279 21.573 -36.368 1.00 49.16 101 ARG A O 1
ATOM 805 N N . PRO A 1 102 ? 23.131 22.762 -36.862 1.00 50.12 102 PRO A N 1
ATOM 806 C CA . PRO A 1 102 ? 22.714 22.981 -38.245 1.00 50.12 102 PRO A CA 1
ATOM 807 C C . PRO A 1 102 ? 22.675 21.588 -38.870 1.00 50.12 102 PRO A C 1
ATOM 809 O O . PRO A 1 102 ? 23.615 20.826 -38.637 1.00 50.12 102 PRO A O 1
ATOM 812 N N . ALA A 1 103 ? 21.555 21.211 -39.498 1.00 54.59 103 ALA A N 1
ATOM 813 C CA . ALA A 1 103 ? 21.312 19.862 -40.004 1.00 54.59 103 ALA A CA 1
ATOM 814 C C . ALA A 1 103 ? 22.618 19.283 -40.559 1.00 54.59 103 ALA A C 1
ATOM 816 O O . ALA A 1 103 ? 23.124 19.754 -41.575 1.00 54.59 103 ALA A O 1
ATOM 817 N N . GLY A 1 104 ? 23.223 18.353 -39.808 1.00 57.22 104 GLY A N 1
ATOM 818 C CA . GLY A 1 104 ? 24.451 17.710 -40.245 1.00 57.22 104 GLY A CA 1
ATOM 819 C C . GLY A 1 104 ? 24.160 17.153 -41.626 1.00 57.22 104 GLY A C 1
ATOM 820 O O . GLY A 1 104 ? 23.083 16.591 -41.819 1.00 57.22 104 GLY A O 1
ATOM 821 N N . ASP A 1 105 ? 25.058 17.390 -42.575 1.00 67.00 105 ASP A N 1
ATOM 822 C CA . ASP A 1 105 ? 24.887 17.057 -43.988 1.00 67.00 105 ASP A CA 1
ATOM 823 C C . ASP A 1 105 ? 24.897 15.523 -44.165 1.00 67.00 105 ASP A C 1
ATOM 825 O O . ASP A 1 105 ? 25.856 14.911 -44.638 1.00 67.00 105 ASP A O 1
ATOM 829 N N . PHE A 1 106 ? 23.863 14.860 -43.644 1.00 76.06 106 PHE A N 1
ATOM 830 C CA . PHE A 1 106 ? 23.633 13.432 -43.743 1.00 76.06 106 PHE A CA 1
ATOM 831 C C . PHE A 1 106 ? 23.035 13.193 -45.115 1.00 76.06 106 PHE A C 1
ATOM 833 O O . PHE A 1 106 ? 21.850 13.407 -45.356 1.00 76.06 106 PHE A O 1
ATOM 840 N N . ARG A 1 107 ? 23.890 12.757 -46.032 1.00 82.19 107 ARG A N 1
ATOM 841 C CA . ARG A 1 107 ? 23.516 12.486 -47.419 1.00 82.19 107 ARG A CA 1
ATOM 842 C C . ARG A 1 107 ? 22.941 11.082 -47.610 1.00 82.19 107 ARG A C 1
ATOM 844 O O . ARG A 1 107 ? 22.595 10.706 -48.726 1.00 82.19 107 ARG A O 1
ATOM 851 N N . SER A 1 108 ? 22.860 10.289 -46.542 1.00 89.06 108 SER A N 1
ATOM 852 C CA . SER A 1 108 ? 22.158 9.009 -46.519 1.00 89.06 108 SER A CA 1
ATOM 853 C C . SER A 1 108 ? 21.594 8.685 -45.134 1.00 89.06 108 SER A C 1
ATOM 855 O O . SER A 1 108 ? 22.154 9.058 -44.097 1.00 89.06 108 SER A O 1
ATOM 857 N N . PHE A 1 109 ? 20.475 7.961 -45.129 1.00 88.12 109 PHE A N 1
ATOM 858 C CA . PHE A 1 109 ? 19.735 7.553 -43.938 1.00 88.12 109 PHE A CA 1
ATOM 859 C C . PHE A 1 109 ? 19.136 6.158 -44.145 1.00 88.12 109 PHE A C 1
ATOM 861 O O . PHE A 1 109 ? 18.714 5.829 -45.252 1.00 88.12 109 PHE A O 1
ATOM 868 N N . MET A 1 110 ? 19.088 5.353 -43.087 1.00 87.75 110 MET A N 1
ATOM 869 C CA . MET A 1 110 ? 18.456 4.035 -43.070 1.00 87.75 110 MET A CA 1
ATOM 870 C C . MET A 1 110 ? 17.681 3.870 -41.765 1.00 87.75 110 MET A C 1
ATOM 872 O O . MET A 1 110 ? 18.216 4.128 -40.689 1.00 87.75 110 MET A O 1
ATOM 876 N N . SER A 1 111 ? 16.426 3.435 -41.857 1.00 89.69 111 SER A N 1
ATOM 877 C CA . SER A 1 111 ? 15.604 3.107 -40.692 1.00 89.69 111 SER A CA 1
ATOM 878 C C . SER A 1 111 ? 15.340 1.612 -40.682 1.00 89.69 111 SER A C 1
ATOM 880 O O . SER A 1 111 ? 14.837 1.069 -41.664 1.00 89.69 111 SER A O 1
ATOM 882 N N . VAL A 1 112 ? 15.709 0.955 -39.589 1.00 90.12 112 VAL A N 1
ATOM 883 C CA . VAL A 1 112 ? 15.560 -0.488 -39.418 1.00 90.12 112 VAL A CA 1
ATOM 884 C C . VAL A 1 112 ? 14.537 -0.741 -38.314 1.00 90.12 112 VAL A C 1
ATOM 886 O O . VAL A 1 112 ? 14.716 -0.247 -37.195 1.00 90.12 112 VAL A O 1
ATOM 889 N N . PRO A 1 113 ? 13.440 -1.462 -38.591 1.00 87.44 113 PRO A N 1
ATOM 890 C CA . PRO A 1 113 ? 12.435 -1.743 -37.582 1.00 87.44 113 PRO A CA 1
ATOM 891 C C . PRO A 1 113 ? 12.976 -2.745 -36.553 1.00 87.44 113 PRO A C 1
ATOM 893 O O . PRO A 1 113 ? 13.541 -3.776 -36.898 1.00 87.44 113 PRO A O 1
ATOM 896 N N . LEU A 1 114 ? 12.767 -2.446 -35.275 1.00 90.62 114 LEU A N 1
ATOM 897 C CA . LEU A 1 114 ? 12.998 -3.360 -34.162 1.00 90.62 114 LEU A CA 1
ATOM 898 C C . LEU A 1 114 ? 11.748 -4.220 -34.016 1.00 90.62 114 LEU A C 1
ATOM 900 O O . LEU A 1 114 ? 10.772 -3.756 -33.427 1.00 90.62 114 LEU A O 1
ATOM 904 N N . LYS A 1 115 ? 11.739 -5.426 -34.586 1.00 85.25 115 LYS A N 1
ATOM 905 C CA . LYS A 1 115 ? 10.599 -6.347 -34.495 1.00 85.25 115 LYS A CA 1
ATOM 906 C C . LYS A 1 115 ? 10.945 -7.574 -33.664 1.00 85.25 115 LYS A C 1
ATOM 908 O O . LYS A 1 115 ? 12.079 -8.030 -33.701 1.00 85.25 115 LYS A O 1
ATOM 913 N N . HIS A 1 116 ? 9.960 -8.098 -32.947 1.00 83.12 116 HIS A N 1
ATOM 914 C CA . HIS A 1 116 ? 10.020 -9.405 -32.298 1.00 83.12 116 HIS A CA 1
ATOM 915 C C . HIS A 1 116 ? 8.689 -10.113 -32.531 1.00 83.12 116 HIS A C 1
ATOM 917 O O . HIS A 1 116 ? 7.659 -9.511 -32.235 1.00 83.12 116 HIS A O 1
ATOM 923 N N . GLU A 1 117 ? 8.707 -11.334 -33.076 1.00 78.62 117 GLU A N 1
ATOM 924 C CA . GLU A 1 117 ? 7.491 -12.128 -33.351 1.00 78.62 117 GLU A CA 1
ATOM 925 C C . GLU A 1 117 ? 6.388 -11.298 -34.052 1.00 78.62 117 GLU A C 1
ATOM 927 O O . GLU A 1 117 ? 5.247 -11.236 -33.607 1.00 78.62 117 GLU A O 1
ATOM 932 N N . ASP A 1 118 ? 6.766 -10.570 -35.112 1.00 80.38 118 ASP A N 1
ATOM 933 C CA . ASP A 1 118 ? 5.933 -9.634 -35.895 1.00 80.38 118 ASP A CA 1
ATOM 934 C C . ASP A 1 118 ? 5.465 -8.337 -35.204 1.00 80.38 118 ASP A C 1
ATOM 936 O O . ASP A 1 118 ? 4.906 -7.449 -35.858 1.00 80.38 118 ASP A O 1
ATOM 940 N N . ILE A 1 119 ? 5.778 -8.133 -33.923 1.00 83.25 119 ILE A N 1
ATOM 941 C CA . ILE A 1 119 ? 5.447 -6.905 -33.190 1.00 83.25 119 ILE A CA 1
ATOM 942 C C . ILE A 1 119 ? 6.552 -5.861 -33.372 1.00 83.25 119 ILE A C 1
ATOM 944 O O . ILE A 1 119 ? 7.708 -6.082 -33.009 1.00 83.25 119 ILE A O 1
ATOM 948 N N . LEU A 1 120 ? 6.195 -4.678 -33.884 1.00 86.88 120 LEU A N 1
ATOM 949 C CA . LEU A 1 120 ? 7.096 -3.525 -33.953 1.00 86.88 120 LEU A CA 1
ATOM 950 C C . LEU A 1 120 ? 7.312 -2.925 -32.555 1.00 86.88 120 LEU A C 1
ATOM 952 O O . LEU A 1 120 ? 6.438 -2.264 -32.002 1.00 86.88 120 LEU A O 1
ATOM 956 N N . ILE A 1 121 ? 8.512 -3.105 -32.012 1.00 85.88 121 ILE A N 1
ATOM 957 C CA . ILE A 1 121 ? 8.948 -2.547 -30.725 1.00 85.88 121 ILE A CA 1
ATOM 958 C C . ILE A 1 121 ? 9.441 -1.101 -30.885 1.00 85.88 121 ILE A C 1
ATOM 960 O O . ILE A 1 121 ? 9.365 -0.307 -29.945 1.00 85.88 121 ILE A O 1
ATOM 964 N N . GLY A 1 122 ? 9.962 -0.746 -32.062 1.00 86.31 122 GLY A N 1
ATOM 965 C CA . GLY A 1 122 ? 10.468 0.592 -32.363 1.00 86.31 122 GLY A CA 1
ATOM 966 C C . GLY A 1 122 ? 11.243 0.650 -33.676 1.00 86.31 122 GLY A C 1
ATOM 967 O O . GLY A 1 122 ? 11.197 -0.279 -34.474 1.00 86.31 122 GLY A O 1
ATOM 968 N N . VAL A 1 123 ? 11.979 1.738 -33.899 1.00 88.38 123 VAL A N 1
ATOM 969 C CA . VAL A 1 123 ? 12.830 1.916 -35.087 1.00 88.38 123 VAL A CA 1
ATOM 970 C C . VAL A 1 123 ? 14.239 2.342 -34.679 1.00 88.38 123 VAL A C 1
ATOM 972 O O . VAL A 1 123 ? 14.410 3.188 -33.801 1.00 88.38 123 VAL A O 1
ATOM 975 N N . MET A 1 124 ? 15.253 1.758 -35.315 1.00 87.88 124 MET A N 1
ATOM 976 C CA . MET A 1 124 ? 16.649 2.172 -35.215 1.00 87.88 124 MET A CA 1
ATOM 977 C C . MET A 1 124 ? 17.014 3.002 -36.442 1.00 87.88 124 MET A C 1
ATOM 979 O O . MET A 1 124 ? 16.936 2.530 -37.571 1.00 87.88 124 MET A O 1
ATOM 983 N N . ASN A 1 125 ? 17.440 4.241 -36.214 1.00 91.00 125 ASN A N 1
ATOM 984 C CA . ASN A 1 125 ? 17.800 5.170 -37.277 1.00 91.00 125 ASN A CA 1
ATOM 985 C C . ASN A 1 125 ? 19.322 5.280 -37.399 1.00 91.00 125 ASN A C 1
ATOM 987 O O . ASN A 1 125 ? 20.002 5.628 -36.433 1.00 91.00 125 ASN A O 1
ATOM 991 N N . LEU A 1 126 ? 19.840 5.024 -38.597 1.00 88.44 126 LEU A N 1
ATOM 992 C CA . LEU A 1 126 ? 21.246 5.144 -38.963 1.00 88.44 126 LEU A CA 1
ATOM 993 C C . LEU A 1 126 ? 21.400 6.268 -39.991 1.00 88.44 126 LEU A C 1
ATOM 995 O O . LEU A 1 126 ? 20.607 6.382 -40.921 1.00 88.44 126 LEU A O 1
ATOM 999 N N . ALA A 1 127 ? 22.429 7.098 -39.844 1.00 88.31 127 ALA A N 1
ATOM 1000 C CA . ALA A 1 127 ? 22.690 8.221 -40.742 1.00 88.31 127 ALA A CA 1
ATOM 1001 C C . ALA A 1 127 ? 24.174 8.279 -41.110 1.00 88.31 127 ALA A C 1
ATOM 1003 O O . ALA A 1 127 ? 25.033 8.011 -40.268 1.00 88.31 127 ALA A O 1
ATOM 1004 N N . HIS A 1 128 ? 24.483 8.650 -42.353 1.00 88.62 128 HIS A N 1
ATOM 1005 C CA . HIS A 1 128 ? 25.858 8.824 -42.819 1.00 88.62 128 HIS A CA 1
ATOM 1006 C C . HIS A 1 128 ? 25.968 10.039 -43.751 1.00 88.62 128 HIS A C 1
ATOM 1008 O O . HIS A 1 128 ? 25.073 10.361 -44.525 1.00 88.62 128 HIS A O 1
ATOM 1014 N N . SE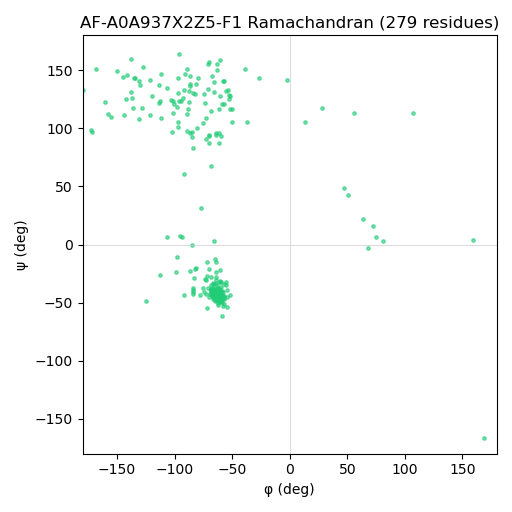R A 1 129 ? 27.107 10.727 -43.691 1.00 86.31 129 SER A N 1
ATOM 1015 C CA . SER A 1 129 ? 27.452 11.869 -44.553 1.00 86.31 129 SER A CA 1
ATOM 1016 C C . SER A 1 129 ? 27.771 11.526 -46.016 1.00 86.31 129 SER A C 1
ATOM 1018 O O . SER A 1 129 ? 27.805 12.418 -46.857 1.00 86.31 129 SER A O 1
ATOM 1020 N N . ARG A 1 130 ? 28.018 10.251 -46.353 1.00 84.12 130 ARG A N 1
ATOM 1021 C CA . ARG A 1 130 ? 28.319 9.828 -47.729 1.00 84.12 130 ARG A CA 1
ATOM 1022 C C . ARG A 1 130 ? 27.020 9.426 -48.438 1.00 84.12 130 ARG A C 1
ATOM 1024 O O . ARG A 1 130 ? 26.252 8.661 -47.848 1.00 84.12 130 ARG A O 1
ATOM 1031 N N . PRO A 1 131 ? 26.763 9.882 -49.677 1.00 84.12 131 PRO A N 1
ATOM 1032 C CA . PRO A 1 131 ? 25.676 9.345 -50.492 1.00 84.12 131 PRO A CA 1
ATOM 1033 C C . PRO A 1 131 ? 25.865 7.836 -50.696 1.00 84.12 131 PRO A C 1
ATOM 1035 O O . PRO A 1 131 ? 26.994 7.375 -50.854 1.00 84.12 131 PRO A O 1
ATOM 1038 N N . GLY A 1 132 ? 24.778 7.063 -50.657 1.00 86.06 132 GLY A N 1
ATOM 1039 C CA . GLY A 1 132 ? 24.824 5.615 -50.906 1.00 86.06 132 GLY A CA 1
ATOM 1040 C C . GLY A 1 132 ? 25.635 4.796 -49.891 1.00 86.06 132 GLY A C 1
ATOM 1041 O O . GLY A 1 132 ? 26.075 3.698 -50.214 1.00 86.06 132 GLY A O 1
ATOM 1042 N N . ALA A 1 133 ? 25.860 5.305 -48.672 1.00 88.31 133 ALA A N 1
ATOM 1043 C CA . ALA A 1 133 ? 26.661 4.603 -47.664 1.00 88.31 133 ALA A CA 1
ATOM 1044 C C . ALA A 1 133 ? 26.052 3.270 -47.194 1.00 88.31 133 ALA A C 1
ATOM 1046 O O . ALA A 1 133 ? 26.780 2.409 -46.702 1.00 88.31 133 ALA A O 1
ATOM 1047 N N . PHE A 1 134 ? 24.734 3.108 -47.327 1.00 91.12 134 PHE A N 1
ATOM 1048 C CA . PHE A 1 134 ? 24.014 1.897 -46.950 1.00 91.12 134 PHE A CA 1
ATOM 1049 C C . PHE A 1 134 ? 23.802 1.027 -48.187 1.00 91.12 134 PHE A C 1
ATOM 1051 O O . PHE A 1 134 ? 22.986 1.340 -49.051 1.00 91.12 134 PHE A O 1
ATOM 1058 N N . THR A 1 135 ? 24.571 -0.054 -48.276 1.00 89.75 135 THR A N 1
ATOM 1059 C CA . THR A 1 135 ? 24.442 -1.056 -49.343 1.00 89.75 135 THR A CA 1
ATOM 1060 C C . THR A 1 135 ? 23.584 -2.233 -48.866 1.00 89.75 135 THR A C 1
ATOM 1062 O O . THR A 1 135 ? 23.443 -2.419 -47.654 1.00 89.75 135 THR A O 1
ATOM 1065 N N . PRO A 1 136 ? 23.066 -3.089 -49.767 1.00 87.81 136 PRO A N 1
ATOM 1066 C CA . PRO A 1 136 ? 22.345 -4.301 -49.368 1.00 87.81 136 PRO A CA 1
ATOM 1067 C C . PRO A 1 136 ? 23.150 -5.219 -48.430 1.00 87.81 136 PRO A C 1
ATOM 1069 O O . PRO A 1 136 ? 22.587 -5.838 -47.533 1.00 87.81 136 PRO A O 1
ATOM 1072 N N . ALA A 1 137 ? 24.479 -5.264 -48.580 1.00 88.44 137 ALA A N 1
ATOM 1073 C CA . ALA A 1 137 ? 25.351 -6.020 -47.679 1.00 88.44 137 ALA A CA 1
ATOM 1074 C C . ALA A 1 137 ? 25.382 -5.424 -46.260 1.00 88.44 137 ALA A C 1
ATOM 1076 O O . ALA A 1 137 ? 25.381 -6.159 -45.277 1.00 88.44 137 ALA A O 1
ATOM 1077 N N . THR A 1 138 ? 25.372 -4.092 -46.152 1.00 84.50 138 THR A N 1
ATOM 1078 C CA . THR A 1 138 ? 25.284 -3.379 -44.869 1.00 84.50 138 THR A CA 1
ATOM 1079 C C . THR A 1 138 ? 23.927 -3.591 -44.208 1.00 84.50 138 THR A C 1
ATOM 1081 O O . THR A 1 138 ? 23.873 -3.776 -42.998 1.00 84.50 138 THR A O 1
ATOM 1084 N N . LEU A 1 139 ? 22.843 -3.595 -44.990 1.00 84.75 139 LEU A N 1
ATOM 1085 C CA . LEU A 1 139 ? 21.502 -3.881 -44.481 1.00 84.75 139 LEU A CA 1
ATOM 1086 C C . LEU A 1 139 ? 21.453 -5.272 -43.840 1.00 84.75 139 LEU A C 1
ATOM 1088 O O . LEU A 1 139 ? 21.064 -5.384 -42.683 1.00 84.75 139 LEU A O 1
ATOM 1092 N N . LYS A 1 140 ? 21.959 -6.292 -44.545 1.00 86.00 140 LYS A N 1
ATOM 1093 C CA . LYS A 1 140 ? 22.007 -7.668 -44.040 1.00 86.00 140 LYS A CA 1
ATOM 1094 C C . LYS A 1 140 ? 22.796 -7.788 -42.729 1.00 86.00 140 LYS A C 1
ATOM 1096 O O . LYS A 1 140 ? 22.328 -8.403 -41.784 1.00 86.00 140 LYS A O 1
ATOM 1101 N N . GLN A 1 141 ? 23.963 -7.146 -42.639 1.00 87.38 141 GLN A N 1
ATOM 1102 C CA . GLN A 1 141 ? 24.759 -7.136 -41.402 1.00 87.38 141 GLN A CA 1
ATOM 1103 C C . GLN A 1 141 ? 24.031 -6.464 -40.237 1.00 87.38 141 GLN A C 1
ATOM 1105 O O . GLN A 1 141 ? 24.164 -6.894 -39.094 1.00 87.38 141 GLN A O 1
ATOM 1110 N N . VAL A 1 142 ? 23.300 -5.381 -40.511 1.00 87.06 142 VAL A N 1
ATOM 1111 C CA . VAL A 1 142 ? 22.507 -4.710 -39.483 1.00 87.06 142 VAL A CA 1
ATOM 1112 C C . VAL A 1 142 ? 21.371 -5.625 -39.034 1.00 87.06 142 VAL A C 1
ATOM 1114 O O . VAL A 1 142 ? 21.234 -5.817 -37.832 1.00 87.06 142 VAL A O 1
ATOM 1117 N N . GLU A 1 143 ? 20.628 -6.241 -39.958 1.00 83.50 143 GLU A N 1
ATOM 1118 C CA . GLU A 1 143 ? 19.563 -7.215 -39.663 1.00 83.50 143 GLU A CA 1
ATOM 1119 C C . GLU A 1 143 ? 20.057 -8.377 -38.787 1.00 83.50 143 GLU A C 1
ATOM 1121 O O . GLU A 1 143 ? 19.433 -8.666 -37.766 1.00 83.50 143 GLU A O 1
ATOM 1126 N N . ASP A 1 144 ? 21.224 -8.952 -39.096 1.00 86.94 144 ASP A N 1
ATOM 1127 C CA . ASP A 1 144 ? 21.831 -10.038 -38.311 1.00 86.94 144 ASP A CA 1
ATOM 1128 C C . ASP A 1 144 ? 22.124 -9.623 -36.849 1.00 86.94 144 ASP A C 1
ATOM 1130 O O . ASP A 1 144 ? 22.067 -10.442 -35.929 1.00 86.94 144 ASP A O 1
ATOM 1134 N N . ILE A 1 145 ? 22.430 -8.341 -36.610 1.00 89.31 145 ILE A N 1
ATOM 1135 C CA . ILE A 1 145 ? 22.682 -7.779 -35.269 1.00 89.31 145 ILE A CA 1
ATOM 1136 C C . ILE A 1 145 ? 21.378 -7.337 -34.588 1.00 89.31 145 ILE A C 1
ATOM 1138 O O . ILE A 1 145 ? 21.321 -7.249 -33.356 1.00 89.31 145 ILE A O 1
ATOM 1142 N N . MET A 1 146 ? 20.322 -7.059 -35.356 1.00 86.06 146 MET A N 1
ATOM 1143 C CA . MET A 1 146 ? 19.055 -6.591 -34.803 1.00 86.06 146 MET A CA 1
ATOM 1144 C C . MET A 1 146 ? 18.368 -7.668 -33.971 1.00 86.06 146 MET A C 1
ATOM 1146 O O . MET A 1 146 ? 17.895 -7.349 -32.881 1.00 86.06 146 MET A O 1
ATOM 1150 N N . GLU A 1 147 ? 18.353 -8.920 -34.429 1.00 83.44 147 GLU A N 1
ATOM 1151 C CA . GLU A 1 147 ? 17.643 -10.013 -33.749 1.00 83.44 147 GLU A CA 1
ATOM 1152 C C . GLU A 1 147 ? 18.130 -10.210 -32.293 1.00 83.44 147 GLU A C 1
ATOM 1154 O O . GLU A 1 147 ? 17.321 -10.109 -31.359 1.00 83.44 147 GLU A O 1
ATOM 1159 N N . PRO A 1 148 ? 19.447 -10.369 -32.020 1.00 88.62 148 PRO A N 1
ATOM 1160 C CA . PRO A 1 148 ? 19.938 -10.531 -30.649 1.00 88.62 148 PRO A CA 1
ATOM 1161 C C . PRO A 1 148 ? 19.755 -9.265 -29.801 1.00 88.62 148 PRO A C 1
ATOM 1163 O O . PRO A 1 148 ? 19.514 -9.343 -28.593 1.00 88.62 148 PRO A O 1
ATOM 1166 N N . LEU A 1 149 ? 19.858 -8.086 -30.423 1.00 88.75 149 LEU A N 1
ATOM 1167 C CA . LEU A 1 149 ? 19.702 -6.802 -29.744 1.00 88.75 149 LEU A CA 1
ATOM 1168 C C . LEU A 1 149 ? 18.253 -6.582 -29.292 1.00 88.75 149 LEU A C 1
ATOM 1170 O O . LEU A 1 149 ? 18.022 -6.142 -28.163 1.00 88.75 149 LEU A O 1
ATOM 1174 N N . VAL A 1 150 ? 17.279 -6.935 -30.132 1.00 89.56 150 VAL A N 1
ATOM 1175 C CA . VAL A 1 150 ? 15.856 -6.894 -29.787 1.00 89.56 150 VAL A CA 1
ATOM 1176 C C . VAL A 1 150 ? 15.544 -7.880 -28.664 1.00 89.56 150 VAL A C 1
ATOM 1178 O O . VAL A 1 150 ? 14.917 -7.486 -27.676 1.00 89.56 150 VAL A O 1
ATOM 1181 N N . SER A 1 151 ? 16.038 -9.119 -28.756 1.00 86.62 151 SER A N 1
ATOM 1182 C CA . SER A 1 151 ? 15.859 -10.118 -27.696 1.00 86.62 151 SER A CA 1
ATOM 1183 C C . SER A 1 151 ? 16.398 -9.618 -26.352 1.00 86.62 151 SER A C 1
ATOM 1185 O O . SER A 1 151 ? 15.703 -9.707 -25.340 1.00 86.62 151 SER A O 1
ATOM 1187 N N . LEU A 1 152 ? 17.601 -9.030 -26.325 1.00 89.50 152 LEU A N 1
ATOM 1188 C CA . LEU A 1 152 ? 18.187 -8.483 -25.098 1.00 89.50 152 LEU A CA 1
ATOM 1189 C C . LEU A 1 152 ? 17.343 -7.337 -24.516 1.00 89.50 152 LEU A C 1
ATOM 1191 O O . LEU A 1 152 ? 17.127 -7.284 -23.302 1.00 89.50 152 LEU A O 1
ATOM 1195 N N . ILE A 1 153 ? 16.845 -6.424 -25.358 1.00 88.06 153 ILE A N 1
ATOM 1196 C CA . ILE A 1 153 ? 15.958 -5.332 -24.924 1.00 88.06 153 ILE A CA 1
ATOM 1197 C C . ILE A 1 153 ? 14.693 -5.897 -24.270 1.00 88.06 153 ILE A C 1
ATOM 1199 O O . ILE A 1 153 ? 14.287 -5.412 -23.210 1.00 88.06 153 ILE A O 1
ATOM 1203 N N . MET A 1 154 ? 14.087 -6.925 -24.869 1.00 86.00 154 MET A N 1
ATOM 1204 C CA . MET A 1 154 ? 12.885 -7.568 -24.336 1.00 86.00 154 MET A CA 1
ATOM 1205 C C . MET A 1 154 ? 13.161 -8.251 -22.994 1.00 86.00 154 MET A C 1
ATOM 1207 O O . MET A 1 154 ? 12.441 -7.989 -22.031 1.00 86.00 154 MET A O 1
ATOM 1211 N N . SER A 1 155 ? 14.250 -9.016 -22.867 1.00 87.38 155 SER A N 1
ATOM 1212 C CA . SER A 1 155 ? 14.642 -9.645 -21.595 1.00 87.38 155 SER A CA 1
ATOM 1213 C C . SER A 1 155 ? 14.912 -8.618 -20.486 1.00 87.38 155 SER A C 1
ATOM 1215 O O . SER A 1 155 ? 14.511 -8.804 -19.333 1.00 87.38 155 SER A O 1
ATOM 1217 N N . LEU A 1 156 ? 15.550 -7.489 -20.812 1.00 86.06 156 LEU A N 1
ATOM 1218 C CA . LEU A 1 156 ? 15.784 -6.406 -19.851 1.00 86.06 156 LEU A CA 1
ATOM 1219 C C . LEU A 1 156 ? 14.485 -5.706 -19.430 1.00 86.06 156 LEU A C 1
ATOM 1221 O O . LEU A 1 156 ? 14.333 -5.353 -18.260 1.00 86.06 156 LEU A O 1
ATOM 1225 N N . ARG A 1 157 ? 13.538 -5.504 -20.353 1.00 83.88 157 ARG A N 1
ATOM 1226 C CA . ARG A 1 157 ? 12.214 -4.949 -20.028 1.00 83.88 157 ARG A CA 1
ATOM 1227 C C . ARG A 1 157 ? 11.409 -5.907 -19.157 1.00 83.88 157 ARG A C 1
ATOM 1229 O O . ARG A 1 157 ? 10.857 -5.474 -18.148 1.00 83.88 157 ARG A O 1
ATOM 1236 N N . HIS A 1 158 ? 11.402 -7.189 -19.507 1.00 85.75 158 HIS A N 1
ATOM 1237 C CA . HIS A 1 158 ? 10.683 -8.223 -18.774 1.00 85.75 158 HIS A CA 1
ATOM 1238 C C . HIS A 1 158 ? 11.209 -8.365 -17.343 1.00 85.75 158 HIS A C 1
ATOM 1240 O O . HIS A 1 158 ? 10.454 -8.186 -16.393 1.00 85.75 158 HIS A O 1
ATOM 1246 N N . SER A 1 159 ? 12.525 -8.531 -17.174 1.00 84.00 159 SER A N 1
ATOM 1247 C CA . SER A 1 159 ? 13.148 -8.651 -15.846 1.00 84.00 159 SER A CA 1
ATOM 1248 C C . SER A 1 159 ? 12.943 -7.417 -14.957 1.00 84.00 159 SER A C 1
ATOM 1250 O O . SER A 1 159 ? 12.841 -7.535 -13.735 1.00 84.00 159 SER A O 1
ATOM 1252 N N . ARG A 1 160 ? 12.860 -6.210 -15.537 1.00 79.56 160 ARG A N 1
ATOM 1253 C CA . ARG A 1 160 ? 12.480 -4.997 -14.792 1.00 79.56 160 ARG A CA 1
ATOM 1254 C C . ARG A 1 160 ? 11.012 -5.019 -14.374 1.00 79.56 160 ARG A C 1
ATOM 1256 O O . ARG A 1 160 ? 10.720 -4.655 -13.237 1.00 79.56 160 ARG A O 1
ATOM 1263 N N . GLY A 1 161 ? 10.122 -5.444 -15.269 1.00 78.31 161 GLY A N 1
ATOM 1264 C CA . GLY A 1 161 ? 8.696 -5.601 -14.987 1.00 78.31 161 GLY A CA 1
ATOM 1265 C C . GLY A 1 161 ? 8.444 -6.599 -13.859 1.00 78.31 161 GLY A C 1
ATOM 1266 O O . GLY A 1 161 ? 7.785 -6.258 -12.882 1.00 78.31 161 GLY A O 1
ATOM 1267 N N . GLU A 1 162 ? 9.048 -7.785 -13.932 1.00 81.56 162 GLU A N 1
ATOM 1268 C CA . GLU A 1 162 ? 8.944 -8.809 -12.888 1.00 81.56 162 GLU A CA 1
ATOM 1269 C C . GLU A 1 162 ? 9.445 -8.303 -11.537 1.00 81.56 162 GLU A C 1
ATOM 1271 O O . GLU A 1 162 ? 8.771 -8.479 -10.530 1.00 81.56 162 GLU A O 1
ATOM 1276 N N . ARG A 1 163 ? 10.587 -7.604 -11.497 1.00 78.50 163 ARG A N 1
ATOM 1277 C CA . ARG A 1 163 ? 11.108 -7.028 -10.246 1.00 78.50 163 ARG A CA 1
ATOM 1278 C C . ARG A 1 163 ? 10.179 -5.977 -9.647 1.00 78.50 163 ARG A C 1
ATOM 1280 O O . ARG A 1 163 ? 10.029 -5.946 -8.430 1.00 78.50 163 ARG A O 1
ATOM 1287 N N . ALA A 1 164 ? 9.570 -5.127 -10.471 1.00 78.19 164 ALA A N 1
ATOM 1288 C CA . ALA A 1 164 ? 8.610 -4.134 -9.998 1.00 78.19 164 ALA A CA 1
ATOM 1289 C C . ALA A 1 164 ? 7.345 -4.801 -9.436 1.00 78.19 164 ALA A C 1
ATOM 1291 O O . ALA A 1 164 ? 6.871 -4.420 -8.366 1.00 78.19 164 ALA A O 1
ATOM 1292 N N . VAL A 1 165 ? 6.842 -5.837 -10.115 1.00 79.69 165 VAL A N 1
ATOM 1293 C CA . VAL A 1 165 ? 5.686 -6.618 -9.655 1.00 79.69 165 VAL A CA 1
ATOM 1294 C C . VAL A 1 165 ? 6.011 -7.378 -8.370 1.00 79.69 165 VAL A C 1
ATOM 1296 O O . VAL A 1 165 ? 5.218 -7.334 -7.436 1.00 79.69 165 VAL A O 1
ATOM 1299 N N . SER A 1 166 ? 7.171 -8.031 -8.276 1.00 79.06 166 SER A N 1
ATOM 1300 C CA . SER A 1 166 ? 7.594 -8.757 -7.073 1.00 79.06 166 SER A CA 1
ATOM 1301 C C . SER A 1 166 ? 7.787 -7.823 -5.884 1.00 79.06 166 SER A C 1
ATOM 1303 O O . SER A 1 166 ? 7.247 -8.096 -4.820 1.00 79.06 166 SER A O 1
ATOM 1305 N N . ALA A 1 167 ? 8.449 -6.678 -6.073 1.00 79.81 167 ALA A N 1
ATOM 1306 C CA . ALA A 1 167 ? 8.593 -5.678 -5.017 1.00 79.81 167 ALA A CA 1
ATOM 1307 C C . ALA A 1 167 ? 7.229 -5.145 -4.549 1.00 79.81 167 ALA A C 1
ATOM 1309 O O . ALA A 1 167 ? 7.004 -4.987 -3.353 1.00 79.81 167 ALA A O 1
ATOM 1310 N N . SER A 1 168 ? 6.294 -4.916 -5.477 1.00 76.88 168 SER A N 1
ATOM 1311 C CA . SER A 1 168 ? 4.932 -4.514 -5.122 1.00 76.88 168 SER A CA 1
ATOM 1312 C C . SER A 1 168 ? 4.167 -5.619 -4.391 1.00 76.88 168 SER A C 1
ATOM 1314 O O . SER A 1 168 ? 3.404 -5.316 -3.484 1.00 76.88 168 SER A O 1
ATOM 1316 N N . ARG A 1 169 ? 4.343 -6.890 -4.771 1.00 77.31 169 ARG A N 1
ATOM 1317 C CA . ARG A 1 169 ? 3.698 -8.030 -4.101 1.00 77.31 169 ARG A CA 1
ATOM 1318 C C . ARG A 1 169 ? 4.239 -8.238 -2.694 1.00 77.31 169 ARG A C 1
ATOM 1320 O O . ARG A 1 169 ? 3.465 -8.526 -1.788 1.00 77.31 169 ARG A O 1
ATOM 1327 N N . GLU A 1 170 ? 5.545 -8.079 -2.506 1.00 79.00 170 GLU A N 1
ATOM 1328 C CA . GLU A 1 170 ? 6.182 -8.171 -1.193 1.00 79.00 170 GLU A CA 1
ATOM 1329 C C . GLU A 1 170 ? 5.682 -7.073 -0.252 1.00 79.00 170 GLU A C 1
ATOM 1331 O O . GLU A 1 170 ? 5.341 -7.363 0.894 1.00 79.00 170 GLU A O 1
ATOM 1336 N N . THR A 1 171 ? 5.563 -5.826 -0.723 1.00 75.56 171 THR A N 1
ATOM 1337 C CA . THR A 1 171 ? 5.055 -4.730 0.117 1.00 75.56 171 THR A CA 1
ATOM 1338 C C . THR A 1 171 ? 3.582 -4.911 0.472 1.00 75.56 171 THR A C 1
ATOM 1340 O O . THR A 1 171 ? 3.210 -4.670 1.622 1.00 75.56 171 THR A O 1
ATOM 1343 N N . THR A 1 172 ? 2.748 -5.385 -0.461 1.00 77.00 172 THR A N 1
ATOM 1344 C CA . THR A 1 172 ? 1.341 -5.691 -0.164 1.00 77.00 172 THR A CA 1
ATOM 1345 C C . THR A 1 172 ? 1.201 -6.876 0.783 1.00 77.00 172 THR A C 1
ATOM 1347 O O . THR A 1 172 ? 0.434 -6.791 1.737 1.00 77.00 172 THR A O 1
ATOM 1350 N N . ALA A 1 173 ? 1.976 -7.945 0.582 1.00 81.69 173 ALA A N 1
ATOM 1351 C CA . ALA A 1 173 ? 1.946 -9.117 1.454 1.00 81.69 173 ALA A CA 1
ATOM 1352 C C . ALA A 1 173 ? 2.389 -8.760 2.880 1.00 81.69 173 ALA A C 1
ATOM 1354 O O . ALA A 1 173 ? 1.737 -9.148 3.847 1.00 81.69 173 ALA A O 1
ATOM 1355 N N . LEU A 1 174 ? 3.443 -7.948 3.017 1.00 84.31 174 LEU A N 1
ATOM 1356 C CA . LEU A 1 174 ? 3.898 -7.448 4.311 1.00 84.31 174 LEU A CA 1
ATOM 1357 C C . LEU A 1 174 ? 2.834 -6.574 4.993 1.00 84.31 174 LEU A C 1
ATOM 1359 O O . LEU A 1 174 ? 2.629 -6.676 6.203 1.00 84.31 174 LEU A O 1
ATOM 1363 N N . ALA A 1 175 ? 2.153 -5.705 4.242 1.00 79.25 175 ALA A N 1
ATOM 1364 C CA . ALA A 1 175 ? 1.074 -4.881 4.781 1.00 79.25 175 ALA A CA 1
ATOM 1365 C C . ALA A 1 175 ? -0.111 -5.736 5.268 1.00 79.25 175 ALA A C 1
ATOM 1367 O O . ALA A 1 175 ? -0.639 -5.493 6.356 1.00 79.25 175 ALA A O 1
ATOM 1368 N N . GLU A 1 176 ? -0.491 -6.767 4.509 1.00 81.31 176 GLU A N 1
ATOM 1369 C CA . GLU A 1 176 ? -1.529 -7.727 4.898 1.00 81.31 176 GLU A CA 1
ATOM 1370 C C . GLU A 1 176 ? -1.137 -8.537 6.138 1.00 81.31 176 GLU A C 1
ATOM 1372 O O . GLU A 1 176 ? -1.953 -8.716 7.047 1.00 81.31 176 GLU A O 1
ATOM 1377 N N . GLU A 1 177 ? 0.115 -8.988 6.218 1.00 84.31 177 GLU A N 1
ATOM 1378 C CA . GLU A 1 177 ? 0.638 -9.718 7.373 1.00 84.31 177 GLU A CA 1
ATOM 1379 C C . GLU A 1 177 ? 0.606 -8.853 8.640 1.00 84.31 177 GLU A C 1
ATOM 1381 O O . GLU A 1 177 ? 0.100 -9.283 9.682 1.00 84.31 177 GLU A O 1
ATOM 1386 N N . ARG A 1 178 ? 1.052 -7.593 8.542 1.00 84.44 178 ARG A N 1
ATOM 1387 C CA . ARG A 1 178 ? 0.979 -6.622 9.646 1.00 84.44 178 ARG A CA 1
ATOM 1388 C C . ARG A 1 178 ? -0.461 -6.378 10.089 1.00 84.44 178 ARG A C 1
ATOM 1390 O O . ARG A 1 178 ? -0.746 -6.412 11.285 1.00 84.44 178 ARG A O 1
ATOM 1397 N N . LEU A 1 179 ? -1.383 -6.175 9.146 1.00 84.62 179 LEU A N 1
ATOM 1398 C CA . LEU A 1 179 ? -2.801 -5.981 9.453 1.00 84.62 179 LEU A CA 1
ATOM 1399 C C . LEU A 1 179 ? -3.404 -7.210 10.143 1.00 84.62 179 LEU A C 1
ATOM 1401 O O . LEU A 1 179 ? -4.187 -7.069 11.084 1.00 84.62 179 LEU A O 1
ATOM 1405 N N . LYS A 1 180 ? -3.040 -8.419 9.701 1.00 85.31 180 LYS A N 1
ATOM 1406 C CA . LYS A 1 180 ? -3.477 -9.670 10.326 1.00 85.31 180 LYS A CA 1
ATOM 1407 C C . LYS A 1 180 ? -3.008 -9.752 11.777 1.00 85.31 180 LYS A C 1
ATOM 1409 O O . LYS A 1 180 ? -3.835 -10.036 12.644 1.00 85.31 180 LYS A O 1
ATOM 1414 N N . ALA A 1 181 ? -1.736 -9.455 12.041 1.00 87.38 181 ALA A N 1
ATOM 1415 C CA . ALA A 1 181 ? -1.188 -9.429 13.395 1.00 87.38 181 ALA A CA 1
ATOM 1416 C C . ALA A 1 181 ? -1.921 -8.405 14.280 1.00 87.38 181 ALA A C 1
ATOM 1418 O O . ALA A 1 181 ? -2.389 -8.747 15.364 1.00 87.38 181 ALA A O 1
ATOM 1419 N N . VAL A 1 182 ? -2.125 -7.178 13.787 1.00 87.81 182 VAL A N 1
ATOM 1420 C CA . VAL A 1 182 ? -2.877 -6.130 14.503 1.00 87.81 182 VAL A CA 1
ATOM 1421 C C . VAL A 1 182 ? -4.311 -6.578 14.803 1.00 87.81 182 VAL A C 1
ATOM 1423 O O . VAL A 1 182 ? -4.768 -6.461 15.940 1.00 87.81 182 VAL A O 1
ATOM 1426 N N . ARG A 1 183 ? -5.018 -7.156 13.823 1.00 84.00 183 ARG A N 1
ATOM 1427 C CA . ARG A 1 183 ? -6.377 -7.688 14.018 1.00 84.00 183 ARG A CA 1
ATOM 1428 C C . ARG A 1 183 ? -6.420 -8.798 15.060 1.00 84.00 183 ARG A C 1
ATOM 1430 O O . ARG A 1 183 ? -7.342 -8.811 15.870 1.00 84.00 183 ARG A O 1
ATOM 1437 N N . GLN A 1 184 ? -5.458 -9.720 15.051 1.00 86.50 184 GLN A N 1
ATOM 1438 C CA . GLN A 1 184 ? -5.385 -10.789 16.049 1.00 86.50 184 GLN A CA 1
ATOM 1439 C C . GLN A 1 184 ? -5.207 -10.219 17.456 1.00 86.50 184 GLN A C 1
ATOM 1441 O O . GLN A 1 184 ? -5.947 -10.603 18.361 1.00 86.50 184 GLN A O 1
ATOM 1446 N N . THR A 1 185 ? -4.308 -9.249 17.625 1.00 89.19 185 THR A N 1
ATOM 1447 C CA . THR A 1 185 ? -4.116 -8.557 18.904 1.00 89.19 185 THR A CA 1
ATOM 1448 C C . THR A 1 185 ? -5.394 -7.854 19.356 1.00 89.19 185 THR A C 1
ATOM 1450 O O . THR A 1 185 ? -5.809 -8.030 20.497 1.00 89.19 185 THR A O 1
ATOM 1453 N N . ILE A 1 186 ? -6.080 -7.131 18.463 1.00 87.88 186 ILE A N 1
ATOM 1454 C CA . ILE A 1 186 ? -7.357 -6.467 18.776 1.00 87.88 186 ILE A CA 1
ATOM 1455 C C . ILE A 1 186 ? -8.422 -7.478 19.207 1.00 87.88 186 ILE A C 1
ATOM 1457 O O . ILE A 1 186 ? -9.141 -7.231 20.170 1.00 87.88 186 ILE A O 1
ATOM 1461 N N . VAL A 1 187 ? -8.544 -8.617 18.518 1.00 86.31 187 VAL A N 1
ATOM 1462 C CA . VAL A 1 187 ? -9.517 -9.660 18.883 1.00 86.31 187 VAL A CA 1
ATOM 1463 C C . VAL A 1 187 ? -9.230 -10.206 20.283 1.00 86.31 187 VAL A C 1
ATOM 1465 O O . VAL A 1 187 ? -10.161 -10.329 21.081 1.00 86.31 187 VAL A O 1
ATOM 1468 N N . SER A 1 188 ? -7.965 -10.487 20.599 1.00 87.25 188 SER A N 1
ATOM 1469 C CA . SER A 1 188 ? -7.557 -10.952 21.929 1.00 87.25 188 SER A CA 1
ATOM 1470 C C . SER A 1 188 ? -7.855 -9.911 23.009 1.00 87.25 188 SER A C 1
ATOM 1472 O O . SER A 1 188 ? -8.542 -10.230 23.979 1.00 87.25 188 SER A O 1
ATOM 1474 N N . LEU A 1 189 ? -7.442 -8.657 22.795 1.00 88.19 189 LEU A N 1
ATOM 1475 C CA . LEU A 1 189 ? -7.711 -7.547 23.715 1.00 88.19 189 LEU A CA 1
ATOM 1476 C C . LEU A 1 189 ? -9.212 -7.339 23.927 1.00 88.19 189 LEU A C 1
ATOM 1478 O O . LEU A 1 189 ? -9.670 -7.190 25.054 1.00 88.19 189 LEU A O 1
ATOM 1482 N N . ASN A 1 190 ? -10.008 -7.390 22.858 1.00 88.94 190 ASN A N 1
ATOM 1483 C CA . ASN A 1 190 ? -11.456 -7.254 22.948 1.00 88.94 190 ASN A CA 1
ATOM 1484 C C . ASN A 1 190 ? -12.077 -8.346 23.813 1.00 88.94 190 ASN A C 1
ATOM 1486 O O . ASN A 1 190 ? -12.983 -8.056 24.589 1.00 88.94 190 ASN A O 1
ATOM 1490 N N . ARG A 1 191 ? -11.627 -9.597 23.672 1.00 88.00 191 ARG A N 1
ATOM 1491 C CA . ARG A 1 191 ? -12.124 -10.697 24.503 1.00 88.00 191 ARG A CA 1
ATOM 1492 C C . ARG A 1 191 ? -11.761 -10.464 25.966 1.00 88.00 191 ARG A C 1
ATOM 1494 O O . ARG A 1 191 ? -12.622 -10.577 26.830 1.00 88.00 191 ARG A O 1
ATOM 1501 N N . GLU A 1 192 ? -10.507 -10.126 26.229 1.00 90.56 192 GLU A N 1
ATOM 1502 C CA . GLU A 1 192 ? -9.995 -9.970 27.587 1.00 90.56 192 GLU A CA 1
ATOM 1503 C C . GLU A 1 192 ? -10.584 -8.758 28.314 1.00 90.56 192 GLU A C 1
ATOM 1505 O O . GLU A 1 192 ? -10.861 -8.864 29.501 1.00 90.56 192 GLU A O 1
ATOM 1510 N N . ILE A 1 193 ? -10.861 -7.654 27.610 1.00 92.69 193 ILE A N 1
ATOM 1511 C CA . ILE A 1 193 ? -11.454 -6.440 28.193 1.00 92.69 193 ILE A CA 1
ATOM 1512 C C . ILE A 1 193 ? -12.985 -6.531 28.275 1.00 92.69 193 ILE A C 1
ATOM 1514 O O . ILE A 1 193 ? -13.573 -6.089 29.262 1.00 92.69 193 ILE A O 1
ATOM 1518 N N . ASN A 1 194 ? -13.669 -7.127 27.290 1.00 89.94 194 ASN A N 1
ATOM 1519 C CA . ASN A 1 194 ? -15.129 -7.272 27.371 1.00 89.94 194 ASN A CA 1
ATOM 1520 C C . ASN A 1 194 ? -15.561 -8.175 28.530 1.00 89.94 194 ASN A C 1
ATOM 1522 O O . ASN A 1 194 ? -16.650 -7.977 29.063 1.00 89.94 194 ASN A O 1
ATOM 1526 N N . ASN A 1 195 ? -14.731 -9.136 28.941 1.00 91.62 195 ASN A N 1
ATOM 1527 C CA . ASN A 1 195 ? -15.030 -10.012 30.073 1.00 91.62 195 ASN A CA 1
ATOM 1528 C C . ASN A 1 195 ? -15.261 -9.227 31.384 1.00 91.62 195 ASN A C 1
ATOM 1530 O O . ASN A 1 195 ? -16.377 -9.281 31.905 1.00 91.62 195 ASN A O 1
ATOM 1534 N N . PRO A 1 196 ? -14.287 -8.462 31.919 1.00 94.50 196 PRO A N 1
ATOM 1535 C CA . PRO A 1 196 ? -14.497 -7.664 33.121 1.00 94.50 196 PRO A CA 1
ATOM 1536 C C . PRO A 1 196 ? -15.557 -6.577 32.914 1.00 94.50 196 PRO A C 1
ATOM 1538 O O . PRO A 1 196 ? -16.341 -6.335 33.827 1.00 94.50 196 PRO A O 1
ATOM 1541 N N . LEU A 1 197 ? -15.665 -5.970 31.721 1.00 94.19 197 LEU A N 1
ATOM 1542 C CA . LEU A 1 197 ? -16.727 -4.991 31.446 1.00 94.19 197 LEU A CA 1
ATOM 1543 C C . LEU A 1 197 ? -18.126 -5.602 31.550 1.00 94.19 197 LEU A C 1
ATOM 1545 O O . LEU A 1 197 ? -19.023 -4.963 32.087 1.00 94.19 197 LEU A O 1
ATOM 1549 N N . SER A 1 198 ? -18.310 -6.840 31.088 1.00 93.25 198 SER A N 1
ATOM 1550 C CA . SER A 1 198 ? -19.595 -7.540 31.192 1.00 93.25 198 SER A CA 1
ATOM 1551 C C . SER A 1 198 ? -19.983 -7.772 32.652 1.00 93.25 198 SER A C 1
ATOM 1553 O O . SER A 1 198 ? -21.147 -7.609 33.006 1.00 93.25 198 SER A O 1
ATOM 1555 N N . VAL A 1 199 ? -19.009 -8.090 33.513 1.00 95.69 199 VAL A N 1
ATOM 1556 C CA . VAL A 1 199 ? -19.228 -8.228 34.963 1.00 95.69 199 VAL A CA 1
ATOM 1557 C C . VAL A 1 199 ? -19.607 -6.885 35.590 1.00 95.69 199 VAL A C 1
ATOM 1559 O O . VAL A 1 199 ? -20.550 -6.828 36.375 1.00 95.69 199 VAL A O 1
ATOM 1562 N N . VAL A 1 200 ? -18.917 -5.800 35.222 1.00 94.06 200 VAL A N 1
ATOM 1563 C CA . VAL A 1 200 ? -19.221 -4.442 35.708 1.00 94.06 200 VAL A CA 1
ATOM 1564 C C . VAL A 1 200 ? -20.624 -4.002 35.291 1.00 94.06 200 VAL A C 1
ATOM 1566 O O . VAL A 1 200 ? -21.378 -3.515 36.129 1.00 94.06 200 VAL A O 1
ATOM 1569 N N . ILE A 1 201 ? -20.991 -4.201 34.021 1.00 93.81 201 ILE A N 1
ATOM 1570 C CA . ILE A 1 201 ? -22.317 -3.855 33.491 1.00 93.81 201 ILE A CA 1
ATOM 1571 C C . ILE A 1 201 ? -23.399 -4.657 34.216 1.00 93.81 201 ILE A C 1
ATOM 1573 O O . ILE A 1 201 ? -24.349 -4.067 34.723 1.00 93.81 201 ILE A O 1
ATOM 1577 N N . LEU A 1 202 ? -23.224 -5.978 34.339 1.00 93.62 202 LEU A N 1
ATOM 1578 C CA . LEU A 1 202 ? -24.177 -6.841 35.036 1.00 93.62 202 LEU A CA 1
ATOM 1579 C C . LEU A 1 202 ? -24.342 -6.442 36.509 1.00 93.62 202 LEU A C 1
ATOM 1581 O O . LEU A 1 202 ? -25.463 -6.368 37.002 1.00 93.62 202 LEU A O 1
ATOM 1585 N N . GLY A 1 203 ? -23.241 -6.177 37.215 1.00 93.69 203 GLY A N 1
ATOM 1586 C CA . GLY A 1 203 ? -23.278 -5.746 38.612 1.00 93.69 203 GLY A CA 1
ATOM 1587 C C . GLY A 1 203 ? -23.994 -4.407 38.787 1.00 93.69 203 GLY A C 1
ATOM 1588 O O . GLY A 1 203 ? -24.828 -4.270 39.681 1.00 93.69 203 GLY A O 1
ATOM 1589 N N . ALA A 1 204 ? -23.720 -3.441 37.906 1.00 94.31 204 ALA A N 1
ATOM 1590 C CA . ALA A 1 204 ? -24.416 -2.160 37.895 1.00 94.31 204 ALA A CA 1
ATOM 1591 C C . ALA A 1 204 ? -25.922 -2.334 37.633 1.00 94.31 204 ALA A C 1
ATOM 1593 O O . ALA A 1 204 ? -26.735 -1.744 38.342 1.00 94.31 204 ALA A O 1
ATOM 1594 N N . ASP A 1 205 ? -26.299 -3.189 36.678 1.00 94.56 205 ASP A N 1
ATOM 1595 C CA . ASP A 1 205 ? -27.701 -3.508 36.397 1.00 94.56 205 ASP A CA 1
ATOM 1596 C C . ASP A 1 205 ? -28.405 -4.154 37.592 1.00 94.56 205 ASP A C 1
ATOM 1598 O O . ASP A 1 205 ? -29.503 -3.732 37.953 1.00 94.56 205 ASP A O 1
ATOM 1602 N N . LEU A 1 206 ? -27.771 -5.126 38.255 1.00 94.31 206 LEU A N 1
ATOM 1603 C CA . LEU A 1 206 ? -28.331 -5.771 39.445 1.00 94.31 206 LEU A CA 1
ATOM 1604 C C . LEU A 1 206 ? -28.551 -4.772 40.585 1.00 94.31 206 LEU A C 1
ATOM 1606 O O . LEU A 1 206 ? -29.603 -4.805 41.221 1.00 94.31 206 LEU A O 1
ATOM 1610 N N . LEU A 1 207 ? -27.598 -3.868 40.832 1.00 93.38 207 LEU A N 1
ATOM 1611 C CA . LEU A 1 207 ? -27.748 -2.830 41.857 1.00 93.38 207 LEU A CA 1
ATOM 1612 C C . LEU A 1 207 ? -28.902 -1.877 41.526 1.00 93.38 207 LEU A C 1
ATOM 1614 O O . LEU A 1 207 ? -29.716 -1.580 42.397 1.00 93.38 207 LEU A O 1
ATOM 1618 N N . LEU A 1 208 ? -29.018 -1.443 40.267 1.00 92.25 208 LEU A N 1
ATOM 1619 C CA . LEU A 1 208 ? -30.099 -0.555 39.832 1.00 92.25 208 LEU A CA 1
ATOM 1620 C C . LEU A 1 208 ? -31.480 -1.227 39.876 1.00 92.25 208 LEU A C 1
ATOM 1622 O O . LEU A 1 208 ? -32.470 -0.549 40.157 1.00 92.25 208 LEU A O 1
ATOM 1626 N N . GLN A 1 209 ? -31.555 -2.535 39.605 1.00 91.00 209 GLN A N 1
ATOM 1627 C CA . GLN A 1 209 ? -32.809 -3.294 39.569 1.00 91.00 209 GLN A CA 1
ATOM 1628 C C . GLN A 1 209 ? -33.273 -3.772 40.949 1.00 91.00 209 GLN A C 1
ATOM 1630 O O . GLN A 1 209 ? -34.467 -3.705 41.235 1.00 91.00 209 GLN A O 1
ATOM 1635 N N . LEU A 1 210 ? -32.359 -4.269 41.790 1.00 87.44 210 LEU A N 1
ATOM 1636 C CA . LEU A 1 210 ? -32.702 -4.981 43.027 1.00 87.44 210 LEU A CA 1
ATOM 1637 C C . LEU A 1 210 ? -32.631 -4.110 44.290 1.00 87.44 210 LEU A C 1
ATOM 1639 O O . LEU A 1 210 ? -33.300 -4.430 45.272 1.00 87.44 210 LEU A O 1
ATOM 1643 N N . GLN A 1 211 ? -31.854 -3.017 44.311 1.00 82.50 211 GLN A N 1
ATOM 1644 C CA . GLN A 1 211 ? -31.823 -2.119 45.474 1.00 82.50 211 GLN A CA 1
ATOM 1645 C C . GLN A 1 211 ? -32.881 -1.016 45.377 1.00 82.50 211 GLN A C 1
ATOM 1647 O O . GLN A 1 211 ? -32.681 0.055 44.799 1.00 82.50 211 GLN A O 1
ATOM 1652 N N . HIS A 1 212 ? -34.010 -1.252 46.041 1.00 72.81 212 HIS A N 1
ATOM 1653 C CA . HIS A 1 212 ? -35.036 -0.243 46.290 1.00 72.81 212 HIS A CA 1
ATOM 1654 C C . HIS A 1 212 ? -34.653 0.574 47.538 1.00 72.81 212 HIS A C 1
ATOM 1656 O O . HIS A 1 212 ? -35.054 0.254 48.651 1.00 72.81 212 HIS A O 1
ATOM 1662 N N . GLY A 1 213 ? -33.799 1.586 47.366 1.00 83.00 213 GLY A N 1
ATOM 1663 C CA . GLY A 1 213 ? -33.317 2.425 48.477 1.00 83.00 213 GLY A CA 1
ATOM 1664 C C . GLY A 1 213 ? -32.018 3.190 48.219 1.00 83.00 213 GLY A C 1
ATOM 1665 O O . GLY A 1 213 ? -31.517 3.841 49.128 1.00 83.00 213 GLY A O 1
ATOM 1666 N N . LEU A 1 214 ? -31.471 3.112 47.002 1.00 87.00 214 LEU A N 1
ATOM 1667 C CA . LEU A 1 214 ? -30.323 3.917 46.591 1.00 87.00 214 LEU A CA 1
ATOM 1668 C C . LEU A 1 214 ? -30.664 5.407 46.666 1.00 87.00 214 LEU A C 1
ATOM 1670 O O . LEU A 1 214 ? -31.657 5.849 46.079 1.00 87.00 214 LEU A O 1
ATOM 1674 N N . ASP A 1 215 ? -29.824 6.182 47.345 1.00 93.06 215 ASP A N 1
ATOM 1675 C CA . ASP A 1 215 ? -29.901 7.632 47.283 1.00 93.06 215 ASP A CA 1
ATOM 1676 C C . ASP A 1 215 ? -29.630 8.118 45.841 1.00 93.06 215 ASP A C 1
ATOM 1678 O O . ASP A 1 215 ? -28.903 7.465 45.077 1.00 93.06 215 ASP A O 1
ATOM 1682 N N . PRO A 1 216 ? -30.224 9.255 45.426 1.00 92.62 216 PRO A N 1
ATOM 1683 C CA . PRO A 1 216 ? -30.067 9.767 44.066 1.00 92.62 216 PRO A CA 1
ATOM 1684 C C . PRO A 1 216 ? -28.605 9.909 43.592 1.00 92.62 216 PRO A C 1
ATOM 1686 O O . PRO A 1 216 ? -28.330 9.506 42.457 1.00 92.62 216 PRO A O 1
ATOM 1689 N N . PRO A 1 217 ? -27.650 10.427 44.398 1.00 94.44 217 PRO A N 1
ATOM 1690 C CA . PRO A 1 217 ? -26.262 10.519 43.960 1.00 94.44 217 PRO A CA 1
ATOM 1691 C C . PRO A 1 217 ? -25.607 9.153 43.723 1.00 94.44 217 PRO A C 1
ATOM 1693 O O . PRO A 1 217 ? -24.937 8.986 42.700 1.00 94.44 217 PRO A O 1
ATOM 1696 N N . THR A 1 218 ? -25.813 8.158 44.592 1.00 93.44 218 THR A N 1
ATOM 1697 C CA . THR A 1 218 ? -25.269 6.810 44.359 1.00 93.44 218 THR A CA 1
ATOM 1698 C C . THR A 1 218 ? -25.893 6.145 43.133 1.00 93.44 218 THR A C 1
ATOM 1700 O O . THR A 1 218 ? -25.165 5.560 42.326 1.00 93.44 218 THR A O 1
ATOM 1703 N N . ARG A 1 219 ? -27.206 6.292 42.908 1.00 94.56 219 ARG A N 1
ATOM 1704 C CA . ARG A 1 219 ? -27.845 5.808 41.670 1.00 94.56 219 ARG A CA 1
ATOM 1705 C C . ARG A 1 219 ? -27.196 6.426 40.425 1.00 94.56 219 ARG A C 1
ATOM 1707 O O . ARG A 1 219 ? -26.829 5.692 39.508 1.00 94.56 219 ARG A O 1
ATOM 1714 N N . GLN A 1 220 ? -26.987 7.744 40.418 1.00 95.19 220 GLN A N 1
ATOM 1715 C CA . GLN A 1 220 ? -26.356 8.450 39.298 1.00 95.19 220 GLN A CA 1
ATOM 1716 C C . GLN A 1 220 ? -24.918 7.969 39.038 1.00 95.19 220 GLN A C 1
ATOM 1718 O O . GLN A 1 220 ? -24.487 7.862 37.885 1.00 95.19 220 GLN A O 1
ATOM 1723 N N . GLN A 1 221 ? -24.158 7.666 40.094 1.00 95.00 221 GLN A N 1
ATOM 1724 C CA . GLN A 1 221 ? -22.808 7.112 39.961 1.00 95.00 221 GLN A CA 1
ATOM 1725 C C . GLN A 1 221 ? -22.823 5.722 39.318 1.00 95.00 221 GLN A C 1
ATOM 1727 O O . GLN A 1 221 ? -22.025 5.472 38.415 1.00 95.00 221 GLN A O 1
ATOM 1732 N N . ILE A 1 222 ? -23.745 4.841 39.720 1.00 94.94 222 ILE A N 1
ATOM 1733 C CA . ILE A 1 222 ? -23.876 3.497 39.134 1.00 94.94 222 ILE A CA 1
ATOM 1734 C C . ILE A 1 222 ? -24.265 3.589 37.650 1.00 94.94 222 ILE A C 1
ATOM 1736 O O . ILE A 1 222 ? -23.653 2.919 36.816 1.00 94.94 222 ILE A O 1
ATOM 1740 N N . GLU A 1 223 ? -25.205 4.469 37.294 1.00 95.25 223 GLU A N 1
ATOM 1741 C CA . GLU A 1 223 ? -25.560 4.739 35.892 1.00 95.25 223 GLU A CA 1
ATOM 1742 C C . GLU A 1 223 ? -24.363 5.262 35.085 1.00 95.25 223 GLU A C 1
ATOM 1744 O O . GLU A 1 223 ? -24.127 4.824 33.959 1.00 95.25 223 GLU A O 1
ATOM 1749 N N . THR A 1 224 ? -23.553 6.144 35.677 1.00 96.25 224 THR A N 1
ATOM 1750 C CA . THR A 1 224 ? -22.337 6.674 35.043 1.00 96.25 224 THR A CA 1
ATOM 1751 C C . THR A 1 224 ? -21.290 5.579 34.821 1.00 96.25 224 THR A C 1
ATOM 1753 O O . THR A 1 224 ? -20.665 5.528 33.759 1.00 96.25 224 THR A O 1
ATOM 1756 N N . ILE A 1 225 ? -21.090 4.682 35.791 1.00 95.56 225 ILE A N 1
ATOM 1757 C CA . ILE A 1 225 ? -20.177 3.536 35.661 1.00 95.56 225 ILE A CA 1
ATOM 1758 C C . ILE A 1 225 ? -20.646 2.617 34.532 1.00 95.56 225 ILE A C 1
ATOM 1760 O O . ILE A 1 225 ? -19.852 2.286 33.647 1.00 95.56 225 ILE A O 1
ATOM 1764 N N . LYS A 1 226 ? -21.937 2.261 34.519 1.00 94.62 226 LYS A N 1
ATOM 1765 C CA . LYS A 1 226 ? -22.536 1.435 33.468 1.00 94.62 226 LYS A CA 1
ATOM 1766 C C . LYS A 1 226 ? -22.354 2.070 32.088 1.00 94.62 226 LYS A C 1
ATOM 1768 O O . LYS A 1 226 ? -21.813 1.426 31.191 1.00 94.62 226 LYS A O 1
ATOM 1773 N N . ALA A 1 227 ? -22.724 3.341 31.934 1.00 94.88 227 ALA A N 1
ATOM 1774 C CA . ALA A 1 227 ? -22.630 4.052 30.661 1.00 94.88 227 ALA A CA 1
ATOM 1775 C C . ALA A 1 227 ? -21.185 4.122 30.137 1.00 94.88 227 ALA A C 1
ATOM 1777 O O . ALA A 1 227 ? -20.939 3.947 28.941 1.00 94.88 227 ALA A O 1
ATOM 1778 N N . ASN A 1 228 ? -20.203 4.335 31.020 1.00 96.62 228 ASN A N 1
ATOM 1779 C CA . ASN A 1 228 ? -18.792 4.302 30.634 1.00 96.62 228 ASN A CA 1
ATOM 1780 C C . ASN A 1 228 ? -18.347 2.898 30.202 1.00 96.62 228 ASN A C 1
ATOM 1782 O O . ASN A 1 228 ? -17.676 2.768 29.176 1.00 96.62 228 ASN A O 1
ATOM 1786 N N . ALA A 1 229 ? -18.743 1.849 30.928 1.00 94.19 229 ALA A N 1
ATOM 1787 C CA . ALA A 1 229 ? -18.418 0.470 30.569 1.00 94.19 229 ALA A CA 1
ATOM 1788 C C . ALA A 1 229 ? -19.011 0.072 29.202 1.00 94.19 229 ALA A C 1
ATOM 1790 O O . ALA A 1 229 ? -18.307 -0.482 28.355 1.00 94.19 229 ALA A O 1
ATOM 1791 N N . GLU A 1 230 ? -20.269 0.434 28.939 1.00 94.31 230 GLU A N 1
ATOM 1792 C CA . GLU A 1 230 ? -20.929 0.230 27.643 1.00 94.31 230 GLU A CA 1
ATOM 1793 C C . GLU A 1 230 ? -20.238 1.008 26.515 1.00 94.31 230 GLU A C 1
ATOM 1795 O O . GLU A 1 230 ? -20.040 0.481 25.415 1.00 94.31 230 GLU A O 1
ATOM 1800 N N . ARG A 1 231 ? -19.806 2.247 26.786 1.00 93.38 231 ARG A N 1
ATOM 1801 C CA . ARG A 1 231 ? -19.064 3.069 25.823 1.00 93.38 231 ARG A CA 1
ATOM 1802 C C . ARG A 1 231 ? -17.727 2.431 25.445 1.00 93.38 231 ARG A C 1
ATOM 1804 O O . ARG A 1 231 ? -17.384 2.417 24.260 1.00 93.38 231 ARG A O 1
ATOM 1811 N N . ILE A 1 232 ? -16.998 1.869 26.412 1.00 93.19 232 ILE A N 1
ATOM 1812 C CA . ILE A 1 232 ? -15.746 1.142 26.148 1.00 93.19 232 ILE A CA 1
ATOM 1813 C C . ILE A 1 232 ? -16.034 -0.120 25.324 1.00 93.19 232 ILE A C 1
ATOM 1815 O O . ILE A 1 232 ? -15.391 -0.333 24.297 1.00 93.19 232 ILE A O 1
ATOM 1819 N N . ALA A 1 233 ? -17.039 -0.917 25.699 1.00 89.75 233 ALA A N 1
ATOM 1820 C CA . ALA A 1 233 ? -17.416 -2.121 24.953 1.00 89.75 233 ALA A CA 1
ATOM 1821 C C . ALA A 1 233 ? -17.791 -1.802 23.491 1.00 89.75 233 ALA A C 1
ATOM 1823 O O . ALA A 1 233 ? -17.382 -2.495 22.552 1.00 89.75 233 ALA A O 1
ATOM 1824 N N . HIS A 1 234 ? -18.519 -0.703 23.269 1.00 90.00 234 HIS A N 1
ATOM 1825 C CA . HIS A 1 234 ? -18.854 -0.233 21.927 1.00 90.00 234 HIS A CA 1
ATOM 1826 C C . HIS A 1 234 ? -17.612 0.201 21.132 1.00 90.00 234 HIS A C 1
ATOM 1828 O O . HIS A 1 234 ? -17.484 -0.131 19.948 1.00 90.00 234 HIS A O 1
ATOM 1834 N N . PHE A 1 235 ? -16.675 0.906 21.771 1.00 89.50 235 PHE A N 1
ATOM 1835 C CA . PHE A 1 235 ? -15.410 1.301 21.152 1.00 89.50 235 PHE A CA 1
ATOM 1836 C C . PHE A 1 235 ? -14.579 0.085 20.715 1.00 89.50 235 PHE A C 1
ATOM 1838 O O . PHE A 1 235 ? -14.153 0.013 19.562 1.00 89.50 235 PHE A O 1
ATOM 1845 N N . LEU A 1 236 ? -14.438 -0.920 21.580 1.00 88.44 236 LEU A N 1
ATOM 1846 C CA . LEU A 1 236 ? -13.743 -2.176 21.272 1.00 88.44 236 LEU A CA 1
ATOM 1847 C C . LEU A 1 236 ? -14.378 -2.909 20.080 1.00 88.44 236 LEU A C 1
ATOM 1849 O O . LEU A 1 236 ? -13.687 -3.401 19.180 1.00 88.44 236 LEU A O 1
ATOM 1853 N N . LYS A 1 237 ? -15.715 -2.917 19.998 1.00 85.31 237 LYS A N 1
ATOM 1854 C CA . LYS A 1 237 ? -16.435 -3.485 18.850 1.00 85.31 237 LYS A CA 1
ATOM 1855 C C . LYS A 1 237 ? -16.107 -2.754 17.546 1.00 85.31 237 LYS A C 1
ATOM 1857 O O . LYS A 1 237 ? -15.950 -3.410 16.516 1.00 85.31 237 LYS A O 1
ATOM 1862 N N . ARG A 1 238 ? -15.958 -1.425 17.568 1.00 86.94 238 ARG A N 1
ATOM 1863 C CA . ARG A 1 238 ? -15.505 -0.649 16.398 1.00 86.94 238 ARG A CA 1
ATOM 1864 C C . ARG A 1 238 ? -14.057 -0.966 16.031 1.00 86.94 238 ARG A C 1
ATOM 1866 O O . ARG A 1 238 ? -13.784 -1.170 14.853 1.00 86.94 238 ARG A O 1
ATOM 1873 N N . LEU A 1 239 ? -13.173 -1.095 17.019 1.00 86.25 239 LEU A N 1
ATOM 1874 C CA . LEU A 1 239 ? -11.757 -1.414 16.814 1.00 86.25 239 LEU A CA 1
ATOM 1875 C C . LEU A 1 239 ? -11.560 -2.731 16.039 1.00 86.25 239 LEU A C 1
ATOM 1877 O O . LEU A 1 239 ? -10.681 -2.831 15.189 1.00 86.25 239 LEU A O 1
ATOM 1881 N N . SER A 1 240 ? -12.440 -3.720 16.241 1.00 80.50 240 SER A N 1
ATOM 1882 C CA . SER A 1 240 ? -12.397 -4.999 15.503 1.00 80.50 240 SER A CA 1
ATOM 1883 C C . SER A 1 240 ? -12.635 -4.890 13.989 1.00 80.50 240 SER A C 1
ATOM 1885 O O . SER A 1 240 ? -12.365 -5.840 13.255 1.00 80.50 240 SER A O 1
ATOM 1887 N N . ARG A 1 241 ? -13.156 -3.750 13.516 1.00 83.94 241 ARG A N 1
ATOM 1888 C CA . ARG A 1 241 ? -13.525 -3.515 12.111 1.00 83.94 241 ARG A CA 1
ATOM 1889 C C . ARG A 1 241 ? -12.434 -2.817 11.301 1.00 83.94 241 ARG A C 1
ATOM 1891 O O . ARG A 1 241 ? -12.700 -2.439 10.164 1.00 83.94 241 ARG A O 1
ATOM 1898 N N . ILE A 1 242 ? -11.246 -2.632 11.872 1.00 85.31 242 ILE A N 1
ATOM 1899 C CA . ILE A 1 242 ? -10.103 -2.032 11.181 1.00 85.31 242 ILE A CA 1
ATOM 1900 C C . ILE A 1 242 ? -9.779 -2.799 9.886 1.00 85.31 242 ILE A C 1
ATOM 1902 O O . ILE A 1 242 ? -9.699 -4.031 9.879 1.00 85.31 242 ILE A O 1
ATOM 1906 N N . ARG A 1 243 ? -9.600 -2.047 8.793 1.00 78.69 243 ARG A N 1
ATOM 1907 C CA . ARG A 1 243 ? -9.302 -2.532 7.434 1.00 78.69 243 ARG A CA 1
ATOM 1908 C C . ARG A 1 243 ? -7.906 -2.150 6.954 1.00 78.69 243 ARG A C 1
ATOM 1910 O O . ARG A 1 243 ? -7.358 -2.846 6.111 1.00 78.69 243 ARG A O 1
AT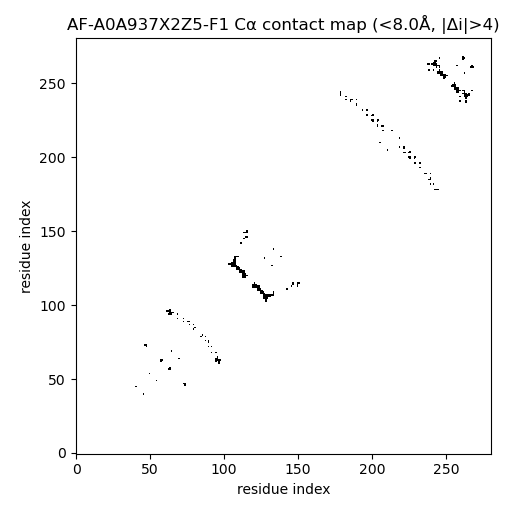OM 1917 N N . THR A 1 244 ? -7.340 -1.072 7.477 1.00 81.06 244 THR A N 1
ATOM 1918 C CA . THR A 1 244 ? -6.003 -0.571 7.136 1.00 81.06 244 THR A CA 1
ATOM 1919 C C . THR A 1 244 ? -5.286 -0.138 8.410 1.00 81.06 244 THR A C 1
ATOM 1921 O O . THR A 1 244 ? -5.923 0.090 9.431 1.00 81.06 244 THR A O 1
ATOM 1924 N N . VAL A 1 245 ? -3.957 -0.048 8.386 1.00 81.06 245 VAL A N 1
ATOM 1925 C CA . VAL A 1 245 ? -3.184 0.478 9.521 1.00 81.06 245 VAL A CA 1
ATOM 1926 C C . VAL A 1 245 ? -2.771 1.903 9.177 1.00 81.06 245 VAL A C 1
ATOM 1928 O O . VAL A 1 245 ? -1.805 2.104 8.446 1.00 81.06 245 VAL A O 1
ATOM 1931 N N . ALA A 1 246 ? -3.537 2.881 9.659 1.00 81.69 246 ALA A N 1
ATOM 1932 C CA . ALA A 1 246 ? -3.193 4.296 9.575 1.00 81.69 246 ALA A CA 1
ATOM 1933 C C . ALA A 1 246 ? -2.544 4.748 10.886 1.00 81.69 246 ALA A C 1
ATOM 1935 O O . ALA A 1 246 ? -2.919 4.294 11.967 1.00 81.69 246 ALA A O 1
ATOM 1936 N N . VAL A 1 247 ? -1.564 5.639 10.795 1.00 83.31 247 VAL A N 1
ATOM 1937 C CA . VAL A 1 247 ? -0.760 6.082 11.933 1.00 83.31 247 VAL A CA 1
ATOM 1938 C C . VAL A 1 247 ? -0.722 7.604 11.936 1.00 83.31 247 VAL A C 1
ATOM 1940 O O . VAL A 1 247 ? -0.649 8.221 10.875 1.00 83.31 247 VAL A O 1
ATOM 1943 N N . LYS A 1 248 ? -0.790 8.203 13.123 1.00 83.94 248 LYS A N 1
ATOM 1944 C CA . LYS A 1 248 ? -0.635 9.643 13.335 1.00 83.94 248 LYS A CA 1
ATOM 1945 C C . LYS A 1 248 ? 0.410 9.918 14.404 1.00 83.94 248 LYS A C 1
ATOM 1947 O O . LYS A 1 248 ? 0.583 9.119 15.327 1.00 83.94 248 LYS A O 1
ATOM 1952 N N . ASP A 1 249 ? 1.048 11.077 14.313 1.00 82.94 249 ASP A N 1
ATOM 1953 C CA . ASP A 1 249 ? 1.969 11.540 15.343 1.00 82.94 249 ASP A CA 1
ATOM 1954 C C . ASP A 1 249 ? 1.193 11.874 16.616 1.00 82.94 249 ASP A C 1
ATOM 1956 O O . ASP A 1 249 ? 0.376 12.796 16.651 1.00 82.94 249 ASP A O 1
ATOM 1960 N N . TYR A 1 250 ? 1.442 11.111 17.677 1.00 73.06 250 TYR A N 1
ATOM 1961 C CA . TYR A 1 250 ? 0.954 11.445 19.012 1.00 73.06 250 TYR A CA 1
ATOM 1962 C C . TYR A 1 250 ? 1.910 12.420 19.700 1.00 73.06 250 TYR A C 1
ATOM 1964 O O . TYR A 1 250 ? 1.481 13.384 20.330 1.00 73.06 250 TYR A O 1
ATOM 1972 N N . ILE A 1 251 ? 3.214 12.188 19.523 1.00 80.00 251 ILE A N 1
ATOM 1973 C CA . ILE A 1 251 ? 4.284 13.112 19.898 1.00 80.00 251 ILE A CA 1
ATOM 1974 C C . ILE A 1 251 ? 5.177 13.285 18.663 1.00 80.00 251 ILE A C 1
ATOM 1976 O O . ILE A 1 251 ? 5.770 12.287 18.239 1.00 80.00 251 ILE A O 1
ATOM 1980 N N . PRO A 1 252 ? 5.295 14.504 18.098 1.00 73.50 252 PRO A N 1
ATOM 1981 C CA . PRO A 1 252 ? 6.049 14.747 16.870 1.00 73.50 252 PRO A CA 1
ATOM 1982 C C . PRO A 1 252 ? 7.471 14.180 16.943 1.00 73.50 252 PRO A C 1
ATOM 1984 O O . PRO A 1 252 ? 8.267 14.593 17.785 1.00 73.50 252 PRO A O 1
ATOM 1987 N N . GLY A 1 253 ? 7.776 13.214 16.073 1.00 72.50 253 GLY A N 1
ATOM 1988 C CA . GLY A 1 253 ? 9.100 12.592 15.964 1.00 72.50 253 GLY A CA 1
ATOM 1989 C C . GLY A 1 253 ? 9.474 11.597 17.070 1.00 72.50 253 GLY A C 1
ATOM 1990 O O . GLY A 1 253 ? 10.619 11.150 17.092 1.00 72.50 253 GLY A O 1
ATOM 1991 N N . VAL A 1 254 ? 8.553 11.247 17.981 1.00 73.94 254 VAL A N 1
ATOM 1992 C CA . VAL A 1 254 ? 8.846 10.337 19.107 1.00 73.94 254 VAL A CA 1
ATOM 1993 C C . VAL A 1 254 ? 7.903 9.141 19.152 1.00 73.94 254 VAL A C 1
ATOM 1995 O O . VAL A 1 254 ? 8.368 8.014 19.306 1.00 73.94 254 VAL A O 1
ATOM 1998 N N . ILE A 1 255 ? 6.587 9.366 19.055 1.00 75.38 255 ILE A N 1
ATOM 1999 C CA . ILE A 1 255 ? 5.598 8.291 19.190 1.00 75.38 255 ILE A CA 1
ATOM 2000 C C . ILE A 1 255 ? 4.526 8.426 18.122 1.00 75.38 255 ILE A C 1
ATOM 2002 O O . ILE A 1 255 ? 3.736 9.372 18.104 1.00 75.38 255 ILE A O 1
ATOM 2006 N N . GLU A 1 256 ? 4.479 7.398 17.295 1.00 82.69 256 GLU A N 1
ATOM 2007 C CA . GLU A 1 256 ? 3.437 7.119 16.329 1.00 82.69 256 GLU A CA 1
ATOM 2008 C C . GLU A 1 256 ? 2.311 6.310 16.996 1.00 82.69 256 GLU A C 1
ATOM 2010 O O . GLU A 1 256 ? 2.559 5.326 17.696 1.00 82.69 256 GLU A O 1
ATOM 2015 N N . MET A 1 257 ? 1.059 6.725 16.803 1.00 82.94 257 MET A N 1
ATOM 2016 C CA . MET A 1 257 ? -0.120 6.055 17.353 1.00 82.94 257 MET A CA 1
ATOM 2017 C C . MET A 1 257 ? -1.067 5.628 16.237 1.00 82.94 257 MET A C 1
ATOM 2019 O O . MET A 1 257 ? -1.282 6.361 15.273 1.00 82.94 257 MET A O 1
ATOM 2023 N N . LEU A 1 258 ? -1.677 4.451 16.399 1.00 83.25 258 LEU A N 1
ATOM 2024 C CA . LEU A 1 258 ? -2.716 3.957 15.500 1.00 83.25 258 LEU A CA 1
ATOM 2025 C C . LEU A 1 258 ? -3.880 4.955 15.430 1.00 83.25 258 LEU A C 1
ATOM 2027 O O . LEU A 1 258 ? -4.541 5.242 16.432 1.00 83.25 258 LEU A O 1
ATOM 2031 N N . ASP A 1 259 ? -4.163 5.441 14.229 1.00 84.81 259 ASP A N 1
ATOM 2032 C CA . ASP A 1 259 ? -5.327 6.267 13.962 1.00 84.81 259 ASP A CA 1
ATOM 2033 C C . ASP A 1 259 ? -6.541 5.380 13.688 1.00 84.81 259 ASP A C 1
ATOM 2035 O O . ASP A 1 259 ? -6.783 4.935 12.565 1.00 84.81 259 ASP A O 1
ATOM 2039 N N . VAL A 1 260 ? -7.297 5.091 14.746 1.00 83.81 260 VAL A N 1
ATOM 2040 C CA . VAL A 1 260 ? -8.441 4.173 14.706 1.00 83.81 260 VAL A CA 1
ATOM 2041 C C . VAL A 1 260 ? -9.518 4.623 13.714 1.00 83.81 260 VAL A C 1
ATOM 2043 O O . VAL A 1 260 ? -10.171 3.770 13.120 1.00 83.81 260 VAL A O 1
ATOM 2046 N N . GLU A 1 261 ? -9.718 5.927 13.504 1.00 82.31 261 GLU A N 1
ATOM 2047 C CA . GLU A 1 261 ? -10.786 6.418 12.622 1.00 82.31 261 GLU A CA 1
ATOM 2048 C C . GLU A 1 261 ? -10.457 6.149 11.152 1.00 82.31 261 GLU A C 1
ATOM 2050 O O . GLU A 1 261 ? -11.210 5.436 10.479 1.00 82.31 261 GLU A O 1
ATOM 2055 N N . ASN A 1 262 ? -9.286 6.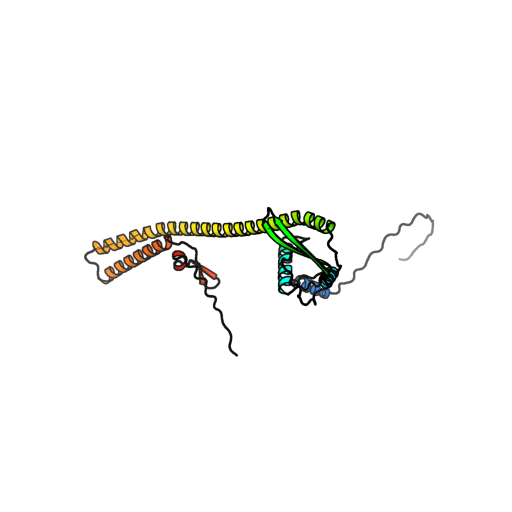605 10.700 1.00 84.00 262 ASN A N 1
ATOM 2056 C CA . ASN A 1 262 ? -8.792 6.377 9.338 1.00 84.00 262 ASN A CA 1
ATOM 2057 C C . ASN A 1 262 ? -8.539 4.884 9.048 1.00 84.00 262 ASN A C 1
ATOM 2059 O O . ASN A 1 262 ? -8.739 4.405 7.930 1.00 84.00 262 ASN A O 1
ATOM 2063 N N . SER A 1 263 ? -8.183 4.112 10.079 1.00 83.69 263 SER A N 1
ATOM 2064 C CA . SER A 1 263 ? -7.969 2.661 9.983 1.00 83.69 263 SER A CA 1
ATOM 2065 C C . SER A 1 263 ? -9.260 1.855 9.757 1.00 83.69 263 SER A C 1
ATOM 2067 O O . SER A 1 263 ? -9.209 0.712 9.296 1.00 83.69 263 SER A O 1
ATOM 2069 N N . ILE A 1 264 ? -10.436 2.409 10.084 1.00 81.50 264 ILE A N 1
ATOM 2070 C CA . ILE A 1 264 ? -11.739 1.748 9.883 1.00 81.50 264 ILE A CA 1
ATOM 2071 C C . ILE A 1 264 ? -12.348 2.117 8.525 1.00 81.50 264 ILE A C 1
ATOM 2073 O O . ILE A 1 264 ? -12.888 1.241 7.844 1.00 81.50 264 ILE A O 1
ATOM 2077 N N . THR A 1 265 ? -12.292 3.393 8.137 1.00 69.12 265 THR A N 1
ATOM 2078 C CA . THR A 1 265 ? -12.878 3.884 6.877 1.00 69.12 265 THR A CA 1
ATOM 2079 C C . THR A 1 265 ? -12.066 3.455 5.658 1.00 69.12 265 THR A C 1
ATOM 2081 O O . THR A 1 265 ? -12.650 3.210 4.605 1.00 69.12 265 THR A O 1
ATOM 2084 N N . GLY A 1 266 ? -10.751 3.275 5.814 1.00 59.19 266 GLY A N 1
ATOM 2085 C CA . GLY A 1 266 ? -9.844 2.979 4.706 1.00 59.19 266 GLY A CA 1
ATOM 2086 C C . GLY A 1 266 ? -9.422 4.222 3.920 1.00 59.19 266 GLY A C 1
ATOM 2087 O O . GLY A 1 266 ? -8.669 4.087 2.958 1.00 59.19 266 GLY A O 1
ATOM 2088 N N . ASP A 1 267 ? -9.859 5.414 4.340 1.00 47.66 267 ASP A N 1
ATOM 2089 C CA . ASP A 1 267 ? -9.347 6.672 3.810 1.00 47.66 267 ASP A CA 1
ATOM 2090 C C . ASP A 1 267 ? -7.961 6.911 4.400 1.00 47.66 267 ASP A C 1
ATOM 2092 O O . ASP A 1 267 ? -7.789 7.262 5.571 1.00 47.66 267 ASP A O 1
ATOM 2096 N N . VAL A 1 268 ? -6.943 6.687 3.574 1.00 47.16 268 VAL A N 1
ATOM 2097 C CA . VAL A 1 268 ? -5.592 7.154 3.863 1.00 47.16 268 VAL A CA 1
ATOM 2098 C C . VAL A 1 268 ? -5.628 8.671 3.731 1.00 47.16 268 VAL A C 1
ATOM 2100 O O . VAL A 1 268 ? -5.375 9.226 2.664 1.00 47.16 268 VAL A O 1
ATOM 2103 N N . SER A 1 269 ? -5.979 9.349 4.821 1.00 43.78 269 SER A N 1
ATOM 2104 C CA . SER A 1 269 ? -5.766 10.784 4.949 1.00 43.78 269 SER A CA 1
ATOM 2105 C C . SER A 1 269 ? -4.256 11.019 4.920 1.00 43.78 269 SER A C 1
ATOM 2107 O O . SER A 1 269 ? -3.571 10.874 5.930 1.00 43.78 269 SER A O 1
ATOM 2109 N N . LEU A 1 270 ? -3.721 11.308 3.731 1.00 36.25 270 LEU A N 1
ATOM 2110 C CA . LEU A 1 270 ? -2.359 11.803 3.564 1.00 36.25 270 LEU A CA 1
ATOM 2111 C C . LEU A 1 270 ? -2.190 13.019 4.487 1.00 36.25 270 LEU A C 1
ATOM 2113 O O . LEU A 1 270 ? -3.028 13.925 4.434 1.00 36.25 270 LEU A O 1
ATOM 2117 N N . PRO A 1 271 ? -1.142 13.075 5.325 1.00 38.06 271 PRO A N 1
ATOM 2118 C CA . PRO A 1 271 ? -0.894 14.259 6.124 1.00 38.06 271 PRO A CA 1
ATOM 2119 C C . PRO A 1 271 ? -0.658 15.423 5.160 1.00 38.06 271 PRO A C 1
ATOM 2121 O O . PRO A 1 271 ? 0.279 15.408 4.360 1.00 38.06 271 PRO A O 1
ATOM 2124 N N . LEU A 1 272 ? -1.544 16.419 5.212 1.00 37.50 272 LEU A N 1
ATOM 2125 C CA . LEU A 1 272 ? -1.335 17.723 4.597 1.00 37.50 272 LEU A CA 1
ATOM 2126 C C . LEU A 1 272 ? -0.073 18.311 5.227 1.00 37.50 272 LEU A C 1
ATOM 2128 O O . LEU A 1 272 ? -0.112 18.903 6.304 1.00 37.50 272 LEU A O 1
ATOM 2132 N N . GLY A 1 273 ? 1.063 18.089 4.566 1.00 32.88 273 GLY A N 1
ATOM 2133 C CA . GLY A 1 273 ? 2.317 18.737 4.897 1.00 32.88 273 GLY A CA 1
ATOM 2134 C C . GLY A 1 273 ? 2.082 20.239 4.937 1.00 32.88 273 GLY A C 1
ATOM 2135 O O . GLY A 1 273 ? 1.557 20.827 3.991 1.00 32.88 273 GLY A O 1
ATOM 2136 N N . THR A 1 274 ? 2.441 20.849 6.060 1.00 38.38 274 THR A N 1
ATOM 2137 C CA . THR A 1 274 ? 2.406 22.291 6.274 1.00 38.38 274 THR A CA 1
ATOM 2138 C C . THR A 1 274 ? 3.351 22.970 5.285 1.00 38.38 274 THR A C 1
ATOM 2140 O O . THR A 1 274 ? 4.526 23.199 5.573 1.00 38.38 274 THR A O 1
ATOM 2143 N N . GLY A 1 275 ? 2.845 23.279 4.094 1.00 31.38 275 GLY A N 1
ATOM 2144 C CA . GLY A 1 275 ? 3.490 24.168 3.147 1.00 31.38 275 GLY A CA 1
ATOM 2145 C C . GLY A 1 275 ? 3.434 25.586 3.695 1.00 31.38 275 GLY A C 1
ATOM 2146 O O . GLY A 1 275 ? 2.452 26.293 3.489 1.00 31.38 275 GLY A O 1
ATOM 2147 N N . LYS A 1 276 ? 4.494 26.013 4.388 1.00 36.62 276 LYS A N 1
ATOM 2148 C CA . LYS A 1 276 ? 4.809 27.439 4.500 1.00 36.62 276 LYS A CA 1
ATOM 2149 C C . LYS A 1 276 ? 5.077 27.951 3.086 1.00 36.62 276 LYS A C 1
ATOM 2151 O O . LYS A 1 276 ? 6.174 27.809 2.557 1.00 36.62 276 LYS A O 1
ATOM 2156 N N . THR A 1 277 ? 4.058 28.530 2.467 1.00 36.56 277 THR A N 1
ATOM 2157 C CA . THR A 1 277 ? 4.239 29.500 1.394 1.00 36.56 277 THR A CA 1
ATOM 2158 C C . THR A 1 277 ? 4.798 30.764 2.027 1.00 36.56 277 THR A C 1
ATOM 2160 O O . THR A 1 277 ? 4.040 31.587 2.534 1.00 36.56 277 THR A O 1
ATOM 2163 N N . ASP A 1 278 ? 6.121 30.896 2.033 1.00 36.06 278 ASP A N 1
ATOM 2164 C CA . ASP A 1 278 ? 6.757 32.192 2.228 1.00 36.06 278 ASP A CA 1
ATOM 2165 C C . ASP A 1 278 ? 6.872 32.862 0.852 1.00 36.06 278 ASP A C 1
ATOM 2167 O O . ASP A 1 278 ? 7.727 32.538 0.027 1.00 36.06 278 ASP A O 1
ATOM 2171 N N . ARG A 1 279 ? 5.895 33.721 0.557 1.00 36.16 279 ARG A N 1
ATOM 2172 C CA . ARG A 1 279 ? 5.989 34.768 -0.460 1.00 36.16 279 ARG A CA 1
ATOM 2173 C C . ARG A 1 279 ? 5.520 36.051 0.206 1.00 36.16 279 ARG A C 1
ATOM 2175 O O . ARG A 1 279 ? 4.325 36.213 0.441 1.00 36.16 279 ARG A O 1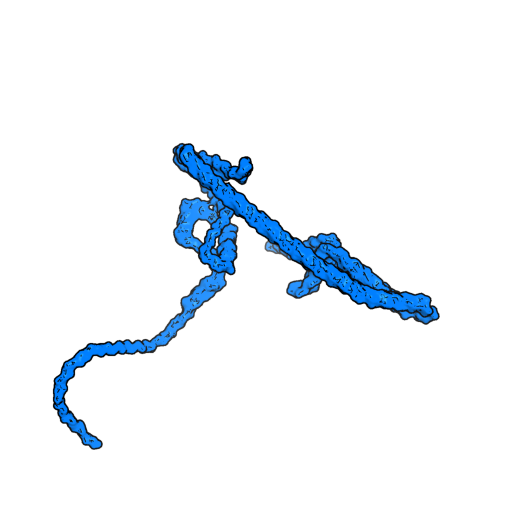
ATOM 2182 N N . GLY A 1 280 ? 6.455 36.952 0.475 1.00 34.97 280 GLY A N 1
ATOM 2183 C CA . GLY A 1 280 ? 6.163 38.275 1.002 1.00 34.97 280 GLY A CA 1
ATOM 2184 C C . GLY A 1 280 ? 7.401 39.159 1.023 1.00 34.97 280 GLY A C 1
ATOM 2185 O O . GLY A 1 280 ? 8.128 39.132 2.008 1.00 34.97 280 GLY A O 1
ATOM 2186 N N . PHE A 1 281 ? 7.51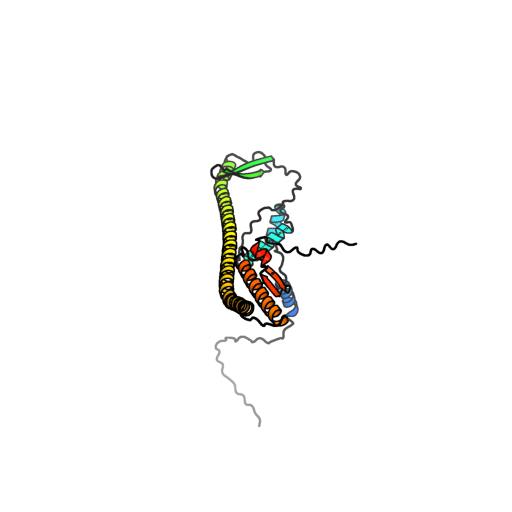3 39.968 -0.038 1.00 37.09 281 PHE A N 1
ATOM 2187 C CA . PHE A 1 281 ? 8.432 41.087 -0.303 1.00 37.09 281 PHE A CA 1
ATOM 2188 C C . PHE A 1 281 ? 9.813 40.768 -0.881 1.00 37.09 281 PHE A C 1
ATOM 2190 O O . PHE A 1 281 ? 10.644 40.130 -0.206 1.00 37.09 281 PHE A O 1
#

Nearest PDB structures (foldseek):
  6yvd-assembly1_D  TM=8.565E-01  e=2.258E+00  Saccharomyces cerevisiae S288C
  5f5p-assembly1_A  TM=4.062E-01  e=1.578E+00  Homo sapiens

Secondary structure (DSSP, 8-state):
-----------------PPPPP----PPP-SHHHHHHHHHHHHS-PPPPPPHHHHHHHHTTT----HHHHHHHHHHHHHHHTTT-SS-----S--------------EEEEEEEEETTEEEEEEEEEESSTT---HHHHHHHHHHHHHHHHHHHHHHHHHHHHHHHHHHHHHHHHHHHHHHHHHHHHHHHHHHHHHHHHHHHHHHHHHHH-TT--HHHHHHHHHHHHHHHHHHHHHHHHTT--S--EEEEETTTEEEE-HHHHHH----------------

Solvent-accessible surface area (backbone atoms only — not comparable to full-atom values): 17597 Å² total; per-residue (Å²): 132,90,76,89,80,89,84,86,90,82,92,80,93,82,84,91,80,88,82,86,87,87,84,87,90,81,86,84,80,74,70,60,67,63,51,51,52,51,54,54,63,72,71,47,88,70,74,79,77,73,53,72,70,53,48,52,53,31,56,78,65,61,53,61,75,51,72,68,57,50,51,54,50,40,54,55,49,50,59,37,47,79,69,70,51,87,82,80,91,83,84,81,93,74,78,72,53,77,81,82,57,78,79,70,73,56,52,28,75,50,77,45,76,38,56,55,97,89,42,77,79,48,71,48,81,48,74,36,65,46,67,74,70,77,42,74,68,55,50,52,57,49,53,68,52,42,56,62,52,44,51,51,52,51,52,55,51,48,56,51,51,52,50,53,52,49,55,52,49,51,53,53,50,53,52,52,51,52,49,51,53,53,50,52,52,46,51,52,50,41,54,64,51,45,52,60,37,51,52,50,39,51,52,35,48,49,50,70,72,69,51,91,77,66,52,71,69,61,48,52,50,43,51,49,52,31,53,50,42,53,52,50,50,52,48,46,60,56,60,67,55,52,73,46,89,36,73,41,71,74,38,88,97,76,39,77,38,78,31,66,68,43,6,44,74,57,54,80,76,71,80,79,72,85,74,80,80,85,80,84,136

Mean predicted aligned error: 20.94 Å

Foldseek 3Di:
DDDDDDDDDDDDDDDDDDDDDDDDDDDDDDPPPVVVVVVVVVPDLDQDDDDPVRVVVCVVVQQDADPVNSVVVSVVVVVCVVVVNPDDDDDDPDRPRPPPDPPDQFQDKDKDFLDDPNDGPDIDIDTHNDHPPCDPVNVVVVVVVSVVVSVVVVVVVVVVVVVVVVVVVVVVVVQVVVVVVQLVVLVVVLVVLLVVLVVLLVVLVCCLPPDPPDDPVRNVVSVVSNVVSVVVNVVSVLQNQFDGFAWDCPDVPPDIDTPSVCRNVVPNPDPPPPPPPPDDD

Radius of gyration: 42.1 Å; Cα contacts (8 Å, |Δi|>4): 166; chains: 1; bounding box: 144×55×99 Å